Protein AF-A0A0F8XWV4-F1 (afdb_monomer_lite)

Radius of gyration: 20.91 Å; chains: 1; bounding box: 34×65×67 Å

InterPro domains:
  IPR011322 Nitrogen regulatory PII-like, alpha/beta [SSF54913] (159-186)

Foldseek 3Di:
DDQDKAWDWFQAWEAEPDPDIWTFFKFWADPQQATFWTWTWDDDPDTQIFIAGCVQWPDDHPHYTYGDHHPCCTSVVVHPGPPDDIQIAGQPQAEPAPQKGFTTFIAGPPRSGTQWTWIAG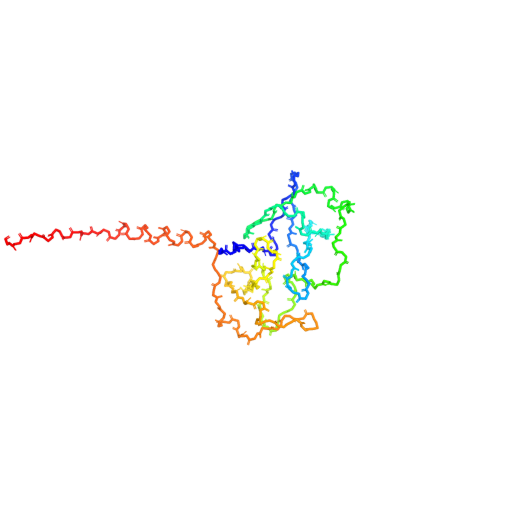DDPRPFIFIDGPVQWDQDPSYTYGNDHRVPGDTDDGPVRVVVVVVVVVVVVVVVDPPPPPPPDDD

Sequence (186 aa):
MESVRSVLRLGCPARFRDRWEGRVAALEVDDQWLVLNLVLSRGIFRPLAVKLPFSTVSEWDDDAVSLDCTSDEAFGRRIPPVAVPARPLSARTPLSAGDTKLAGVMMERASRRASHLVLSRGLFASDQRIVPVTDIALEGGVIKLAAQTHALPVYRRNSSLLQAVRDALDELGASGLTVTEVKGCG

Organism: NCBI:txid412755

Structure (mmCIF, N/CA/C/O backbone):
data_AF-A0A0F8XWV4-F1
#
_entry.id   AF-A0A0F8XWV4-F1
#
loop_
_atom_site.group_PDB
_atom_site.id
_atom_site.type_symbol
_atom_site.label_atom_id
_atom_site.label_alt_id
_atom_site.label_comp_id
_atom_site.label_asym_id
_atom_site.label_entity_id
_atom_site.label_seq_id
_atom_site.pdbx_PDB_ins_code
_atom_site.Cartn_x
_atom_site.Cartn_y
_atom_site.Cartn_z
_atom_site.occupancy
_atom_site.B_iso_or_equiv
_atom_site.auth_seq_id
_atom_site.auth_comp_id
_atom_site.auth_asym_id
_atom_site.auth_atom_id
_atom_site.pdbx_PDB_model_num
ATOM 1 N N . MET A 1 1 ? 11.593 8.850 20.448 1.00 44.22 1 MET A N 1
ATOM 2 C CA . MET A 1 1 ? 11.618 9.429 19.091 1.00 44.22 1 MET A CA 1
ATOM 3 C C . MET A 1 1 ? 10.375 8.911 18.388 1.00 44.22 1 MET A C 1
ATOM 5 O O . MET A 1 1 ? 10.307 7.713 18.139 1.00 44.22 1 MET A O 1
ATOM 9 N N . GLU A 1 2 ? 9.338 9.734 18.228 1.00 51.56 2 GLU A N 1
ATOM 10 C CA . GLU A 1 2 ? 8.108 9.288 17.561 1.00 51.56 2 GLU A CA 1
ATOM 11 C C . GLU A 1 2 ? 8.421 8.982 16.096 1.00 51.56 2 GLU A C 1
ATOM 13 O O . GLU A 1 2 ? 8.970 9.816 15.376 1.00 51.56 2 GLU A O 1
ATOM 18 N N . SER A 1 3 ? 8.129 7.757 15.663 1.00 65.88 3 SER A N 1
ATOM 19 C CA . SER A 1 3 ? 8.299 7.392 14.261 1.00 65.88 3 SER A CA 1
ATOM 20 C C . SER A 1 3 ? 7.219 8.090 13.451 1.00 65.88 3 SER A C 1
ATOM 22 O O . SER A 1 3 ? 6.033 7.818 13.632 1.00 65.88 3 SER A O 1
ATOM 24 N N . VAL A 1 4 ? 7.629 8.984 12.551 1.00 85.56 4 VAL A N 1
ATOM 25 C CA . VAL A 1 4 ? 6.713 9.656 11.627 1.00 85.56 4 VAL A CA 1
ATOM 26 C C . VAL A 1 4 ? 6.019 8.591 10.780 1.00 85.56 4 VAL A C 1
ATOM 28 O O . VAL A 1 4 ? 6.671 7.787 10.105 1.00 85.56 4 VAL A O 1
ATOM 31 N N . ARG A 1 5 ? 4.687 8.567 10.838 1.00 88.31 5 ARG A N 1
ATOM 32 C CA . ARG A 1 5 ? 3.841 7.660 10.059 1.00 88.31 5 ARG A CA 1
ATOM 33 C C . ARG A 1 5 ? 3.180 8.421 8.927 1.00 88.31 5 ARG A C 1
ATOM 35 O O . ARG A 1 5 ? 2.820 9.588 9.067 1.00 88.31 5 ARG A O 1
ATOM 42 N N . SER A 1 6 ? 3.006 7.762 7.793 1.00 92.00 6 SER A N 1
ATOM 43 C CA . SER A 1 6 ? 2.266 8.328 6.666 1.00 92.00 6 SER A CA 1
ATOM 44 C C . SER A 1 6 ? 1.496 7.242 5.948 1.00 92.00 6 SER A C 1
ATOM 46 O O . SER A 1 6 ? 1.951 6.096 5.867 1.00 92.00 6 SER A O 1
ATOM 48 N N . VAL A 1 7 ? 0.312 7.594 5.461 1.00 93.56 7 VAL A N 1
ATOM 49 C CA . VAL A 1 7 ? -0.506 6.661 4.701 1.00 93.56 7 VAL A CA 1
ATOM 50 C C . VAL A 1 7 ? -0.032 6.651 3.261 1.00 93.56 7 VAL A C 1
ATOM 52 O O . VAL A 1 7 ? 0.282 7.686 2.694 1.00 93.56 7 VAL A O 1
ATOM 55 N N . LEU A 1 8 ? 0.030 5.458 2.685 1.00 94.62 8 LEU A N 1
ATOM 56 C CA . LEU A 1 8 ? 0.168 5.248 1.257 1.00 94.62 8 LEU A CA 1
ATOM 57 C C . LEU A 1 8 ? -1.133 4.640 0.747 1.00 94.62 8 LEU A C 1
ATOM 59 O O . LEU A 1 8 ? -1.508 3.521 1.122 1.00 94.62 8 LEU A O 1
ATOM 63 N N . ARG A 1 9 ? -1.845 5.393 -0.088 1.00 93.56 9 ARG A N 1
ATOM 64 C CA . ARG A 1 9 ? -3.147 4.977 -0.604 1.00 93.56 9 ARG A CA 1
ATOM 65 C C . ARG A 1 9 ? -3.026 4.119 -1.850 1.00 93.56 9 ARG A C 1
ATOM 67 O O . ARG A 1 9 ? -2.241 4.376 -2.756 1.00 93.56 9 ARG A O 1
ATOM 74 N N . LEU A 1 10 ? -3.910 3.140 -1.942 1.00 94.00 10 LEU A N 1
ATOM 75 C CA . LEU A 1 10 ? -4.164 2.439 -3.187 1.00 94.00 10 LEU A CA 1
ATOM 76 C C . LEU A 1 10 ? -4.968 3.363 -4.109 1.00 94.00 10 LEU A C 1
ATOM 78 O O . LEU A 1 10 ? -5.929 4.016 -3.702 1.00 94.00 10 LEU A O 1
ATOM 82 N N . GLY A 1 11 ? -4.549 3.426 -5.365 1.00 91.56 11 GLY A N 1
ATOM 83 C CA . GLY A 1 11 ? -5.103 4.281 -6.405 1.00 91.56 11 GLY A CA 1
ATOM 84 C C . GLY A 1 11 ? -4.545 5.704 -6.437 1.00 91.56 11 GLY A C 1
ATOM 85 O O . GLY A 1 11 ? -4.910 6.433 -7.368 1.00 91.56 11 GLY A O 1
ATOM 86 N N . CYS A 1 12 ? -3.683 6.111 -5.491 1.00 91.19 12 CYS A N 1
ATOM 87 C CA . CYS A 1 12 ? -3.076 7.441 -5.549 1.00 91.19 12 CYS A CA 1
ATOM 88 C C . CYS A 1 12 ? -2.134 7.566 -6.762 1.00 91.19 12 CYS A C 1
ATOM 90 O O . CYS A 1 12 ? -1.558 6.561 -7.205 1.00 91.19 12 CYS A O 1
ATOM 92 N N . PRO A 1 13 ? -2.022 8.771 -7.345 1.00 94.00 13 PRO A N 1
ATOM 93 C CA . PRO A 1 13 ? -1.030 9.080 -8.362 1.00 94.00 13 PRO A CA 1
ATOM 94 C C . PRO A 1 13 ? 0.391 8.728 -7.920 1.00 94.00 13 PRO A C 1
ATOM 96 O O . PRO A 1 13 ? 0.798 9.008 -6.794 1.00 94.00 13 PRO A O 1
ATOM 99 N N . ALA A 1 14 ? 1.144 8.139 -8.841 1.00 94.62 14 ALA A N 1
ATOM 100 C CA . ALA A 1 14 ? 2.569 7.897 -8.708 1.00 94.62 14 ALA A CA 1
ATOM 101 C C . ALA A 1 14 ? 3.320 8.784 -9.699 1.00 94.62 14 ALA A C 1
ATOM 103 O O . ALA A 1 14 ? 3.118 8.647 -10.907 1.00 94.62 14 ALA A O 1
ATOM 104 N N . ARG A 1 15 ? 4.163 9.679 -9.190 1.00 94.56 15 ARG A N 1
ATOM 105 C CA . ARG A 1 15 ? 4.978 10.610 -9.971 1.00 94.56 15 ARG A CA 1
ATOM 106 C C . ARG A 1 15 ? 6.370 10.034 -10.154 1.00 94.56 15 ARG A C 1
ATOM 108 O O . ARG A 1 15 ? 7.048 9.720 -9.178 1.00 94.56 15 ARG A O 1
ATOM 115 N N . PHE A 1 16 ? 6.776 9.880 -11.404 1.00 94.56 16 PHE A N 1
ATOM 116 C CA . PHE A 1 16 ? 8.150 9.531 -11.741 1.00 94.56 16 PHE A CA 1
ATOM 117 C C . PHE A 1 16 ? 9.027 10.789 -11.716 1.00 94.56 16 PHE A C 1
ATOM 119 O O . PHE A 1 16 ? 8.525 11.908 -11.629 1.00 94.56 16 PHE A O 1
ATOM 126 N N . ARG A 1 17 ? 10.349 10.615 -11.812 1.00 94.19 17 ARG A N 1
ATOM 127 C CA . ARG A 1 17 ? 11.292 11.742 -11.948 1.00 94.19 17 ARG A CA 1
ATOM 128 C C . ARG A 1 17 ? 11.049 12.552 -13.228 1.00 94.19 17 ARG A C 1
ATOM 130 O O . ARG A 1 17 ? 11.407 13.723 -13.318 1.00 94.19 17 ARG A O 1
ATOM 137 N N . ASP A 1 18 ? 10.492 11.900 -14.243 1.00 90.81 18 ASP A N 1
ATOM 138 C CA . ASP A 1 18 ? 10.052 12.545 -15.471 1.00 90.81 18 ASP A CA 1
ATOM 139 C C . ASP A 1 18 ? 8.595 13.036 -15.355 1.00 90.81 18 ASP A C 1
ATOM 141 O O . ASP A 1 18 ? 7.962 12.992 -14.309 1.00 90.81 18 ASP A O 1
ATOM 145 N N . ARG A 1 19 ? 8.039 13.532 -16.459 1.00 78.12 19 ARG A N 1
ATOM 146 C CA . ARG A 1 19 ? 6.689 14.116 -16.506 1.00 78.12 19 ARG A CA 1
ATOM 147 C C . ARG A 1 19 ? 5.526 13.114 -16.414 1.00 78.12 19 ARG A C 1
ATOM 149 O O . ARG A 1 19 ? 4.381 13.534 -16.574 1.00 78.12 19 ARG A O 1
ATOM 156 N N . TRP A 1 20 ? 5.780 11.810 -16.299 1.00 71.12 20 TRP A N 1
ATOM 157 C CA . TRP A 1 20 ? 4.727 10.795 -16.405 1.00 71.12 20 TRP A CA 1
ATOM 158 C C . TRP A 1 20 ? 4.131 10.435 -15.044 1.00 71.12 20 TRP A C 1
ATOM 160 O O . TRP A 1 20 ? 4.826 10.388 -14.032 1.00 71.12 20 TRP A O 1
ATOM 170 N N . GLU A 1 21 ? 2.832 10.119 -15.041 1.00 81.19 21 GLU A N 1
ATOM 171 C CA . GLU A 1 21 ? 2.094 9.717 -13.842 1.00 81.19 21 GLU A CA 1
ATOM 172 C C . GLU A 1 21 ? 1.436 8.337 -14.027 1.00 81.19 21 GLU A C 1
ATOM 174 O O . GLU A 1 21 ? 0.761 8.062 -15.025 1.00 81.19 21 GLU A O 1
ATOM 179 N N . GLY A 1 22 ? 1.654 7.446 -13.058 1.00 90.81 22 GLY A N 1
ATOM 180 C CA . GLY A 1 22 ? 0.951 6.169 -12.904 1.00 90.81 22 GLY A CA 1
ATOM 181 C C . GLY A 1 22 ? 0.008 6.196 -11.700 1.00 90.81 22 GLY A C 1
ATOM 182 O O . GLY A 1 22 ? -0.265 7.250 -11.130 1.00 90.81 22 GLY A O 1
ATOM 183 N N . ARG A 1 23 ? -0.488 5.030 -11.279 1.00 93.81 23 ARG A N 1
ATOM 184 C CA . ARG A 1 23 ? -1.236 4.875 -10.021 1.00 93.81 23 ARG A CA 1
ATOM 185 C C . ARG A 1 23 ? -0.769 3.666 -9.233 1.00 93.81 23 ARG A C 1
ATOM 187 O O . ARG A 1 23 ? -0.516 2.613 -9.823 1.00 93.81 23 ARG A O 1
ATOM 194 N N . VAL A 1 24 ? -0.749 3.793 -7.911 1.00 95.25 24 VAL A N 1
ATOM 195 C CA . VAL A 1 24 ? -0.500 2.671 -6.997 1.00 95.25 24 VAL A CA 1
ATOM 196 C C . VAL A 1 24 ? -1.636 1.657 -7.118 1.00 95.25 24 VAL A C 1
ATOM 198 O O . VAL A 1 24 ? -2.776 1.948 -6.779 1.00 95.25 24 VAL A O 1
ATOM 201 N N . ALA A 1 25 ? -1.354 0.462 -7.618 1.00 95.06 25 ALA A N 1
ATOM 202 C CA . ALA A 1 25 ? -2.349 -0.596 -7.791 1.00 95.06 25 ALA A CA 1
ATOM 203 C C . ALA A 1 25 ? -2.350 -1.589 -6.623 1.00 95.06 25 ALA A C 1
ATOM 205 O O . ALA A 1 25 ? -3.411 -2.058 -6.202 1.00 95.06 25 ALA A O 1
ATOM 206 N N . ALA A 1 26 ? -1.161 -1.915 -6.117 1.00 96.12 26 ALA A N 1
ATOM 207 C CA . ALA A 1 26 ? -0.970 -2.832 -5.005 1.00 96.12 26 ALA A CA 1
ATOM 208 C C . ALA A 1 26 ? 0.363 -2.569 -4.293 1.00 96.12 26 ALA A C 1
ATOM 210 O O . ALA A 1 26 ? 1.238 -1.869 -4.805 1.00 96.12 26 ALA A O 1
ATOM 211 N N . LEU A 1 27 ? 0.511 -3.174 -3.125 1.00 96.69 27 LEU A N 1
ATOM 212 C CA . LEU A 1 27 ? 1.735 -3.241 -2.337 1.00 96.69 27 LEU A CA 1
ATOM 213 C C . LEU A 1 27 ? 2.072 -4.703 -2.094 1.00 96.69 27 LEU A C 1
ATOM 215 O O . LEU A 1 27 ? 1.171 -5.533 -2.024 1.00 96.69 27 LEU A O 1
ATOM 219 N N . GLU A 1 28 ? 3.346 -5.020 -1.927 1.00 96.12 28 GLU A N 1
ATOM 220 C CA . GLU A 1 28 ? 3.749 -6.342 -1.462 1.00 96.12 28 GLU A CA 1
ATOM 221 C C . GLU A 1 28 ? 4.446 -6.242 -0.121 1.00 96.12 28 GLU A C 1
ATOM 223 O O . GLU A 1 28 ? 5.402 -5.475 0.031 1.00 96.12 28 GLU A O 1
ATOM 228 N N . VAL A 1 29 ? 3.957 -7.032 0.831 1.00 95.31 29 VAL A N 1
ATOM 229 C CA . VAL A 1 29 ? 4.480 -7.080 2.195 1.00 95.31 29 VAL A CA 1
ATOM 230 C C . VAL A 1 29 ? 5.032 -8.457 2.529 1.00 95.31 29 VAL A C 1
ATOM 232 O O . VAL A 1 29 ? 4.527 -9.465 2.029 1.00 95.31 29 VAL A O 1
ATOM 235 N N . ASP A 1 30 ? 6.041 -8.506 3.391 1.00 93.88 30 ASP A N 1
ATOM 236 C CA . ASP A 1 30 ? 6.507 -9.759 3.988 1.00 93.88 30 ASP A CA 1
ATOM 237 C C . ASP A 1 30 ? 5.652 -10.177 5.199 1.00 93.88 30 ASP A C 1
ATOM 239 O O . ASP A 1 30 ? 4.615 -9.573 5.512 1.00 93.88 30 ASP A O 1
ATOM 243 N N . ASP A 1 31 ? 6.085 -11.232 5.889 1.00 91.00 31 ASP A N 1
ATOM 244 C CA . ASP A 1 31 ? 5.437 -11.744 7.099 1.00 91.00 31 ASP A CA 1
ATOM 245 C C . ASP A 1 31 ? 5.518 -10.794 8.297 1.00 91.00 31 ASP A C 1
ATOM 247 O O . ASP A 1 31 ? 4.655 -10.837 9.174 1.00 91.00 31 ASP A O 1
ATOM 251 N N . GLN A 1 32 ? 6.489 -9.883 8.301 1.00 92.25 32 GLN A N 1
ATOM 252 C CA . GLN A 1 32 ? 6.667 -8.861 9.329 1.00 92.25 32 GLN A CA 1
ATOM 253 C C . GLN A 1 32 ? 6.077 -7.497 8.933 1.00 92.25 32 GLN A C 1
ATOM 255 O O . GLN A 1 32 ? 6.431 -6.476 9.537 1.00 92.25 32 GLN A O 1
ATOM 260 N N . TRP A 1 33 ? 5.206 -7.464 7.920 1.00 94.25 33 TRP A N 1
ATOM 261 C CA . TRP A 1 33 ? 4.568 -6.249 7.410 1.00 94.25 33 TRP A CA 1
ATOM 262 C C . TRP A 1 33 ? 5.546 -5.190 6.874 1.00 94.25 33 TRP A C 1
ATOM 264 O O . TRP A 1 33 ? 5.192 -4.013 6.766 1.00 94.25 33 TRP A O 1
ATOM 274 N N . LEU A 1 34 ? 6.767 -5.579 6.505 1.00 95.81 34 LEU A N 1
ATOM 275 C CA . LEU A 1 34 ? 7.681 -4.716 5.764 1.00 95.81 34 LEU A CA 1
ATOM 276 C C . LEU A 1 34 ? 7.175 -4.578 4.328 1.00 95.81 34 LEU A C 1
ATOM 278 O O . LEU A 1 34 ? 6.959 -5.580 3.646 1.00 95.81 34 LEU A O 1
ATOM 282 N N . VAL A 1 35 ? 7.006 -3.344 3.853 1.00 96.50 35 VAL A N 1
ATOM 283 C CA . VAL A 1 35 ? 6.647 -3.087 2.455 1.00 96.50 35 VAL A CA 1
ATOM 284 C C . VAL A 1 35 ? 7.895 -3.225 1.587 1.00 96.50 35 VAL A C 1
ATOM 286 O O . VAL A 1 35 ? 8.849 -2.454 1.698 1.00 96.50 35 VAL A O 1
ATOM 289 N N . LEU A 1 36 ? 7.877 -4.224 0.710 1.00 96.56 36 LEU A N 1
ATOM 290 C CA . LEU A 1 36 ? 9.015 -4.614 -0.119 1.00 96.56 36 LEU A CA 1
ATOM 291 C C . LEU A 1 36 ? 8.926 -4.022 -1.518 1.00 96.56 36 LEU A C 1
ATOM 293 O O . LEU A 1 36 ? 9.904 -3.477 -2.027 1.00 96.56 36 LEU A O 1
ATOM 297 N N . ASN A 1 37 ? 7.748 -4.132 -2.134 1.00 97.44 37 ASN A N 1
ATOM 298 C CA . ASN A 1 37 ? 7.507 -3.696 -3.501 1.00 97.44 37 ASN A CA 1
ATOM 299 C C . ASN A 1 37 ? 6.232 -2.854 -3.599 1.00 97.44 37 ASN A C 1
ATOM 301 O O . ASN A 1 37 ? 5.254 -3.064 -2.878 1.00 97.44 37 ASN A O 1
ATOM 305 N N . LEU A 1 38 ? 6.242 -1.943 -4.565 1.00 96.31 38 LEU A N 1
ATOM 306 C CA . LEU A 1 38 ? 5.100 -1.173 -5.030 1.00 96.31 38 LEU A CA 1
ATOM 307 C C . LEU A 1 38 ? 4.693 -1.699 -6.409 1.00 96.31 38 LEU A C 1
ATOM 309 O O . LEU A 1 38 ? 5.536 -1.858 -7.294 1.00 96.31 38 LEU A O 1
ATOM 313 N N . VAL A 1 39 ? 3.405 -1.951 -6.620 1.00 95.88 39 V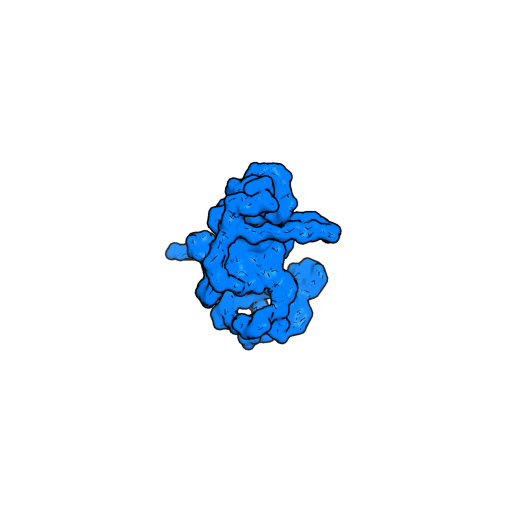AL A N 1
ATOM 314 C CA . VAL A 1 39 ? 2.868 -2.261 -7.948 1.00 95.88 39 VAL A CA 1
ATOM 315 C C . VAL A 1 39 ? 2.194 -1.016 -8.488 1.00 95.88 39 VAL A C 1
ATOM 317 O O . VAL A 1 39 ? 1.217 -0.527 -7.922 1.00 95.88 39 VAL A O 1
ATOM 320 N N . LEU A 1 40 ? 2.703 -0.522 -9.607 1.00 95.19 40 LEU A N 1
ATOM 321 C CA . LEU A 1 40 ? 2.175 0.633 -10.311 1.00 95.19 40 LEU A CA 1
ATOM 322 C C . LEU A 1 40 ? 1.430 0.180 -11.554 1.00 95.19 40 LEU A C 1
ATOM 324 O O . LEU A 1 40 ? 1.843 -0.760 -12.227 1.00 95.19 40 LEU A O 1
ATOM 328 N N . SER A 1 41 ? 0.351 0.875 -11.879 1.00 92.94 41 SER A N 1
ATOM 329 C CA . SER A 1 41 ? -0.413 0.664 -13.105 1.00 92.94 41 SER A CA 1
ATOM 330 C C . SER A 1 41 ? -0.496 1.949 -13.919 1.00 92.94 41 SER A C 1
ATOM 332 O O . SER A 1 41 ? -0.556 3.046 -13.358 1.00 92.94 41 SER A O 1
ATOM 334 N N . ARG A 1 42 ? -0.515 1.812 -15.247 1.00 88.50 42 ARG A N 1
ATOM 335 C CA . ARG A 1 42 ? -0.819 2.906 -16.179 1.00 88.50 42 ARG A CA 1
ATOM 336 C C . ARG A 1 42 ? -1.837 2.474 -17.228 1.00 88.50 42 ARG A C 1
ATOM 338 O O . ARG A 1 42 ? -1.796 1.335 -17.686 1.00 88.50 42 ARG A O 1
ATOM 345 N N . GLY A 1 43 ? -2.667 3.417 -17.670 1.00 78.44 43 GLY A N 1
ATOM 346 C CA . GLY A 1 43 ? -3.655 3.219 -18.734 1.00 78.44 43 GLY A CA 1
ATOM 347 C C . GLY A 1 43 ? -5.008 2.698 -18.238 1.00 78.44 43 GLY A C 1
ATOM 348 O O . GLY A 1 43 ? -5.082 1.911 -17.300 1.00 78.44 43 GLY A O 1
ATOM 349 N N . ILE A 1 44 ? -6.085 3.154 -18.887 1.00 70.25 44 ILE A N 1
ATOM 350 C CA . ILE A 1 44 ? -7.477 2.857 -18.498 1.00 70.25 44 ILE A CA 1
ATOM 351 C C . ILE A 1 44 ? -7.982 1.561 -19.159 1.00 70.25 44 ILE A C 1
ATOM 353 O O . ILE A 1 44 ? -8.604 0.736 -18.500 1.00 70.25 44 ILE A O 1
ATOM 357 N N . PHE A 1 45 ? -7.683 1.350 -20.447 1.00 63.38 45 PHE A N 1
ATOM 358 C CA . PHE A 1 45 ? -8.250 0.246 -21.244 1.00 63.38 45 PHE A CA 1
ATOM 359 C C . PHE A 1 45 ? -7.364 -1.005 -21.333 1.00 63.38 45 PHE A C 1
ATOM 361 O O . PHE A 1 45 ? -7.856 -2.100 -21.591 1.00 63.38 45 PHE A O 1
ATOM 368 N N . ARG A 1 46 ? -6.052 -0.859 -21.118 1.00 64.31 46 ARG A N 1
ATOM 369 C CA . ARG A 1 46 ? -5.085 -1.962 -21.013 1.00 64.31 46 ARG A CA 1
ATOM 370 C C . ARG A 1 46 ? -4.076 -1.602 -19.930 1.00 64.31 46 ARG A C 1
ATOM 372 O O . ARG A 1 46 ? -3.025 -1.050 -20.261 1.00 64.31 46 ARG A O 1
ATOM 379 N N . PRO A 1 47 ? -4.421 -1.813 -18.649 1.00 78.00 47 PRO A N 1
ATOM 380 C CA . PRO A 1 47 ? -3.552 -1.418 -17.560 1.00 78.00 47 PRO A CA 1
ATOM 381 C C . PRO A 1 47 ? -2.243 -2.200 -17.655 1.00 78.00 47 PRO A C 1
ATOM 383 O O . PRO A 1 47 ? -2.212 -3.412 -17.445 1.00 78.00 47 PRO A O 1
ATOM 386 N N . LEU A 1 48 ? -1.158 -1.508 -18.000 1.00 88.31 48 LEU A N 1
ATOM 387 C CA . LEU A 1 48 ? 0.178 -2.073 -17.894 1.00 88.31 48 LEU A CA 1
ATOM 388 C C . LEU A 1 48 ? 0.610 -1.911 -16.443 1.00 88.31 48 LEU A C 1
ATOM 390 O O . LEU A 1 48 ? 0.683 -0.786 -15.947 1.00 88.31 48 LEU A O 1
ATOM 394 N N . ALA A 1 49 ? 0.877 -3.031 -15.780 1.00 92.44 49 ALA A N 1
ATOM 395 C CA . ALA A 1 49 ? 1.385 -3.045 -14.421 1.00 92.44 49 ALA A CA 1
ATOM 396 C C . ALA A 1 49 ? 2.896 -3.299 -14.405 1.00 92.44 49 ALA A C 1
ATOM 398 O O . ALA A 1 49 ? 3.409 -4.123 -15.168 1.00 92.44 49 ALA A O 1
ATOM 399 N N . VAL A 1 50 ? 3.597 -2.608 -13.512 1.00 94.44 50 VAL A N 1
ATOM 400 C CA . VAL A 1 50 ? 5.011 -2.828 -13.208 1.00 94.44 50 VAL A CA 1
ATOM 401 C C . VAL A 1 50 ? 5.177 -2.942 -11.698 1.00 94.44 50 VAL A C 1
ATOM 403 O O . VAL A 1 50 ? 4.535 -2.224 -10.935 1.00 94.44 50 VAL A O 1
ATOM 406 N N . LYS A 1 51 ? 6.026 -3.872 -11.271 1.00 95.81 51 LYS A N 1
ATOM 407 C CA . LYS A 1 51 ? 6.446 -4.016 -9.882 1.00 95.81 51 LYS A CA 1
ATOM 408 C C . LYS A 1 51 ? 7.810 -3.354 -9.715 1.00 95.81 51 LYS A C 1
ATOM 410 O O . LYS A 1 51 ? 8.722 -3.674 -10.471 1.00 95.81 51 LYS A O 1
ATOM 415 N N . LEU A 1 52 ? 7.931 -2.474 -8.730 1.00 96.56 52 LEU A N 1
ATOM 416 C CA . LEU A 1 52 ? 9.168 -1.783 -8.375 1.00 96.56 52 LEU A CA 1
ATOM 417 C C . LEU A 1 52 ? 9.507 -2.044 -6.907 1.00 96.56 52 LEU A C 1
ATOM 419 O O . LEU A 1 52 ? 8.588 -2.167 -6.093 1.00 96.56 52 LEU A O 1
ATOM 423 N N . PRO A 1 53 ? 10.795 -2.109 -6.543 1.00 97.12 53 PRO A N 1
ATOM 424 C CA . PRO A 1 53 ? 11.181 -2.183 -5.146 1.00 97.12 53 PRO A CA 1
ATOM 425 C C . PRO A 1 53 ? 10.804 -0.874 -4.447 1.00 97.12 53 PRO A C 1
ATOM 427 O O . PRO A 1 53 ? 10.998 0.208 -4.994 1.00 97.12 53 PRO A O 1
ATOM 430 N N . PHE A 1 54 ? 10.292 -0.947 -3.217 1.00 96.25 54 PHE A N 1
ATOM 431 C CA . PHE A 1 54 ? 9.858 0.246 -2.480 1.00 96.25 54 PHE A CA 1
ATOM 432 C C . PHE A 1 54 ? 11.009 1.241 -2.256 1.00 96.25 54 PHE A C 1
ATOM 434 O O . PHE A 1 54 ? 10.777 2.426 -2.067 1.00 96.25 54 PHE A O 1
ATOM 441 N N . SER A 1 55 ? 12.266 0.794 -2.327 1.00 95.00 55 SER A N 1
ATOM 442 C CA . SER A 1 55 ? 13.441 1.673 -2.290 1.00 95.00 55 SER A CA 1
ATOM 443 C C . SER A 1 55 ? 13.502 2.707 -3.419 1.00 95.00 55 SER A C 1
ATOM 445 O O . SER A 1 55 ? 14.319 3.611 -3.326 1.00 95.00 55 SER A O 1
ATOM 447 N N . THR A 1 56 ? 12.688 2.597 -4.477 1.00 95.81 56 THR A N 1
ATOM 448 C CA . THR A 1 56 ? 12.570 3.659 -5.491 1.00 95.81 56 THR A CA 1
ATOM 449 C C . THR A 1 56 ? 11.667 4.808 -5.054 1.00 95.81 56 THR A C 1
ATOM 451 O O . THR A 1 56 ? 11.566 5.782 -5.790 1.00 95.81 56 THR A O 1
ATOM 454 N N . VAL A 1 57 ? 10.936 4.677 -3.944 1.00 96.00 57 VAL A N 1
ATOM 455 C CA . VAL A 1 57 ? 10.061 5.728 -3.414 1.00 96.00 57 VAL A CA 1
ATOM 456 C C . VAL A 1 57 ? 10.907 6.731 -2.640 1.00 96.00 57 VAL A C 1
ATOM 458 O O . VAL A 1 57 ? 11.523 6.365 -1.639 1.00 96.00 57 VAL A O 1
ATOM 461 N N . SER A 1 58 ? 10.894 7.989 -3.074 1.00 93.94 58 SER A N 1
ATOM 462 C CA . SER A 1 58 ? 11.555 9.089 -2.367 1.00 93.94 58 SER A CA 1
ATOM 463 C C . SER A 1 58 ? 10.655 9.715 -1.316 1.00 93.94 58 SER A C 1
ATOM 465 O O . SER A 1 58 ? 11.087 10.009 -0.203 1.00 93.94 58 SER A O 1
ATOM 467 N N . GLU A 1 59 ? 9.378 9.879 -1.647 1.00 93.44 59 GLU A N 1
ATOM 468 C CA . GLU A 1 59 ? 8.405 10.522 -0.777 1.00 93.44 59 GLU A CA 1
ATOM 469 C C . GLU A 1 59 ? 7.005 9.963 -1.025 1.00 93.44 59 GLU A C 1
ATOM 471 O O . GLU A 1 59 ? 6.686 9.508 -2.123 1.00 93.44 59 GLU A O 1
ATOM 476 N N . TRP A 1 60 ? 6.155 9.977 -0.002 1.00 94.12 60 TRP A N 1
ATOM 477 C CA . TRP A 1 60 ? 4.751 9.608 -0.145 1.00 94.12 60 TRP A CA 1
ATOM 478 C C . TRP A 1 60 ? 3.890 10.300 0.896 1.00 94.12 60 TRP A C 1
ATOM 480 O O . TRP A 1 60 ? 4.357 10.627 1.988 1.00 94.12 60 TRP A O 1
ATOM 490 N N . ASP A 1 61 ? 2.618 10.457 0.579 1.00 90.38 61 ASP A N 1
ATOM 491 C CA . ASP A 1 61 ? 1.579 10.895 1.495 1.00 90.38 61 ASP A CA 1
ATOM 492 C C . ASP A 1 61 ? 0.218 10.310 1.076 1.00 90.38 61 ASP A C 1
ATOM 494 O O . ASP A 1 61 ? 0.124 9.389 0.253 1.00 90.38 61 ASP A O 1
ATOM 498 N N . ASP A 1 62 ? -0.849 10.827 1.687 1.00 87.19 62 ASP A N 1
ATOM 499 C CA . ASP A 1 62 ? -2.219 10.406 1.414 1.00 87.19 62 ASP A CA 1
ATOM 500 C C . ASP A 1 62 ? -2.614 10.627 -0.055 1.00 87.19 62 ASP A C 1
ATOM 502 O O . ASP A 1 62 ? -3.487 9.921 -0.563 1.00 87.19 62 ASP A O 1
ATOM 506 N N . ASP A 1 63 ? -2.016 11.597 -0.739 1.00 89.19 63 ASP A N 1
ATOM 507 C CA . ASP A 1 63 ? -2.478 12.091 -2.028 1.00 89.19 63 ASP A CA 1
ATOM 508 C C . ASP A 1 63 ? -1.584 11.644 -3.187 1.00 89.19 63 ASP A C 1
ATOM 510 O O . ASP A 1 63 ? -2.107 11.462 -4.287 1.00 89.19 63 ASP A O 1
ATOM 514 N N . ALA A 1 64 ? -0.287 11.403 -2.977 1.00 92.38 64 ALA A N 1
ATOM 515 C CA . ALA A 1 64 ? 0.621 10.936 -4.024 1.00 92.38 64 ALA A CA 1
ATOM 516 C C . ALA A 1 64 ? 1.826 10.137 -3.495 1.00 92.38 64 ALA A C 1
ATOM 518 O O . ALA A 1 64 ? 2.176 10.159 -2.316 1.00 92.38 64 ALA A O 1
ATOM 519 N N . VAL A 1 65 ? 2.492 9.436 -4.414 1.00 95.00 65 VAL A N 1
ATOM 520 C CA . VAL A 1 65 ? 3.822 8.851 -4.201 1.00 95.00 65 VAL A CA 1
ATOM 521 C C . VAL A 1 65 ? 4.794 9.373 -5.253 1.00 95.00 65 VAL A C 1
ATOM 523 O O . VAL A 1 65 ? 4.471 9.401 -6.439 1.00 95.00 65 VAL A O 1
ATOM 526 N N . SER A 1 66 ? 5.985 9.767 -4.822 1.00 95.44 66 SER A N 1
ATOM 527 C CA . SER A 1 66 ? 7.082 10.221 -5.674 1.00 95.44 66 SER A CA 1
ATOM 528 C C . SER A 1 66 ? 8.142 9.132 -5.781 1.00 95.44 66 SER A C 1
ATOM 530 O O . SER A 1 66 ? 8.476 8.460 -4.801 1.00 95.44 66 SER A O 1
ATOM 532 N N . LEU A 1 67 ? 8.658 8.940 -6.989 1.00 96.25 67 LEU A N 1
ATOM 533 C CA . LEU A 1 67 ? 9.635 7.911 -7.309 1.00 96.25 67 LEU A CA 1
ATOM 534 C C . LEU A 1 67 ? 10.910 8.554 -7.833 1.00 96.25 67 LEU A C 1
ATOM 536 O O . LEU A 1 67 ? 10.871 9.418 -8.708 1.00 96.25 67 LEU A O 1
ATOM 540 N N . ASP A 1 68 ? 12.046 8.044 -7.377 1.00 95.38 68 ASP A N 1
ATOM 541 C CA . ASP A 1 68 ? 13.345 8.466 -7.880 1.00 95.38 68 ASP A CA 1
ATOM 542 C C . ASP A 1 68 ? 13.613 7.951 -9.289 1.00 95.38 68 ASP A C 1
ATOM 544 O O . ASP A 1 68 ? 14.490 8.479 -9.947 1.00 95.38 68 ASP A O 1
ATOM 548 N N . CYS A 1 69 ? 12.902 6.952 -9.803 1.00 94.12 69 CYS A N 1
ATOM 549 C CA . CYS A 1 69 ? 13.138 6.439 -11.156 1.00 94.12 69 CYS A CA 1
ATOM 550 C C . CYS A 1 69 ? 12.338 7.179 -12.238 1.00 94.12 69 CYS A C 1
ATOM 552 O O . CYS A 1 69 ? 11.337 7.849 -11.967 1.00 94.12 69 CYS A O 1
ATOM 554 N N . THR A 1 70 ? 12.772 7.035 -13.489 1.00 94.75 70 THR A N 1
ATOM 555 C CA . THR A 1 70 ? 12.003 7.456 -14.669 1.00 94.75 70 THR A CA 1
ATOM 556 C C . THR A 1 70 ? 10.956 6.409 -15.050 1.00 94.75 70 THR A C 1
ATOM 558 O O . THR A 1 70 ? 11.061 5.222 -14.720 1.00 94.75 70 THR A O 1
ATOM 561 N N . SER A 1 71 ? 9.939 6.836 -15.796 1.00 92.81 71 SER A N 1
ATOM 562 C CA . SER A 1 71 ? 8.893 5.935 -16.279 1.00 92.81 71 SER A CA 1
ATOM 563 C C . SER A 1 71 ? 9.423 4.899 -17.283 1.00 92.81 71 SER A C 1
ATOM 565 O O . SER A 1 71 ? 8.941 3.765 -17.296 1.00 92.81 71 SER A O 1
ATOM 567 N N . ASP A 1 72 ? 10.436 5.246 -18.084 1.00 91.88 72 ASP A N 1
ATOM 568 C CA . ASP A 1 72 ? 11.103 4.324 -19.015 1.00 91.88 72 ASP A CA 1
ATOM 569 C C . ASP A 1 72 ? 11.877 3.226 -18.272 1.00 91.88 72 ASP A C 1
ATOM 571 O O . ASP A 1 72 ? 11.740 2.046 -18.593 1.00 91.88 72 ASP A O 1
ATOM 575 N N . GLU A 1 73 ? 12.623 3.575 -17.221 1.00 94.38 73 GLU A N 1
ATOM 576 C CA . GLU A 1 73 ? 13.308 2.583 -16.381 1.00 94.38 73 GLU A CA 1
ATOM 577 C C . GLU A 1 73 ? 12.319 1.617 -15.722 1.00 94.38 73 GLU A C 1
ATOM 579 O O . GLU A 1 73 ? 12.544 0.402 -15.711 1.00 94.38 73 GLU A O 1
ATOM 584 N N . ALA A 1 74 ? 11.202 2.148 -15.220 1.00 93.50 74 ALA A N 1
ATOM 585 C CA . ALA A 1 74 ? 10.166 1.353 -14.583 1.00 93.50 74 ALA A CA 1
ATOM 586 C C . ALA A 1 74 ? 9.446 0.435 -15.582 1.00 93.50 74 ALA A C 1
ATOM 588 O O . ALA A 1 74 ? 9.520 -0.790 -15.482 1.00 93.50 74 ALA A O 1
ATOM 589 N N . PHE A 1 75 ? 8.759 0.997 -16.579 1.00 91.12 75 PHE A N 1
ATOM 590 C CA . PHE A 1 75 ? 7.935 0.216 -17.509 1.00 91.12 75 PHE A CA 1
ATOM 591 C C . PHE A 1 75 ? 8.756 -0.558 -18.548 1.00 91.12 75 PHE A C 1
ATOM 593 O O . PHE A 1 75 ? 8.268 -1.563 -19.069 1.00 91.12 75 PHE A O 1
ATOM 600 N N . GLY A 1 76 ? 10.004 -0.153 -18.790 1.00 91.62 76 GLY A N 1
ATOM 601 C CA . GLY A 1 76 ? 11.013 -0.935 -19.505 1.00 91.62 76 GLY A CA 1
ATOM 602 C C . GLY A 1 76 ? 11.614 -2.073 -18.673 1.00 91.62 76 GLY A C 1
ATOM 603 O O . GLY A 1 76 ? 12.450 -2.810 -19.189 1.00 91.62 76 GLY A O 1
ATOM 604 N N . ARG A 1 77 ? 11.184 -2.243 -17.410 1.00 91.69 77 ARG A N 1
ATOM 605 C CA . ARG A 1 77 ? 11.607 -3.312 -16.486 1.00 91.69 77 ARG A CA 1
ATOM 606 C C . ARG A 1 77 ? 13.121 -3.345 -16.247 1.00 91.69 77 ARG A C 1
ATOM 608 O O . ARG A 1 77 ? 13.696 -4.415 -16.066 1.00 91.69 77 ARG A O 1
ATOM 615 N N . ARG A 1 78 ? 13.764 -2.175 -16.237 1.00 94.62 78 ARG A N 1
ATOM 616 C CA . ARG A 1 78 ? 15.209 -2.039 -15.975 1.00 94.62 78 ARG A CA 1
ATOM 617 C C . ARG A 1 78 ? 15.538 -2.102 -14.486 1.00 94.62 78 ARG A C 1
ATOM 619 O O . ARG A 1 78 ? 16.671 -2.391 -14.124 1.00 94.62 78 ARG A O 1
ATOM 626 N N . ILE A 1 79 ? 14.546 -1.845 -13.635 1.00 94.88 79 ILE A N 1
ATOM 627 C CA . ILE A 1 79 ? 14.667 -1.927 -12.181 1.00 94.88 79 ILE A CA 1
ATOM 628 C C . ILE A 1 79 ? 14.009 -3.233 -11.722 1.00 94.88 79 ILE A C 1
ATOM 630 O O . ILE A 1 79 ? 12.786 -3.365 -11.836 1.00 94.88 79 ILE A O 1
ATOM 634 N N . PRO A 1 80 ? 14.783 -4.211 -11.224 1.00 93.94 80 PRO A N 1
ATOM 635 C CA . PRO A 1 80 ? 14.224 -5.468 -10.758 1.00 93.94 80 PRO A CA 1
ATOM 636 C C . PRO A 1 80 ? 13.490 -5.277 -9.419 1.00 93.94 80 PRO A C 1
ATOM 638 O O . PRO A 1 80 ? 13.957 -4.525 -8.560 1.00 93.94 80 PRO A O 1
ATOM 641 N N . PRO A 1 81 ? 12.356 -5.964 -9.202 1.00 95.25 81 PRO A N 1
ATOM 642 C CA . PRO A 1 81 ? 11.688 -5.974 -7.907 1.00 95.25 81 PRO A CA 1
ATOM 643 C C . PRO A 1 81 ? 12.448 -6.827 -6.884 1.00 95.25 81 PRO A C 1
ATOM 645 O O . PRO A 1 81 ? 13.247 -7.694 -7.245 1.00 95.25 81 PRO A O 1
ATOM 648 N N . VAL A 1 82 ? 12.140 -6.641 -5.599 1.00 94.56 82 VAL A N 1
ATOM 649 C CA . VAL A 1 82 ? 12.645 -7.514 -4.533 1.00 94.56 82 VAL A CA 1
ATOM 650 C C . VAL A 1 82 ? 12.023 -8.903 -4.695 1.00 94.56 82 VAL A C 1
ATOM 652 O O . VAL A 1 82 ? 10.804 -9.063 -4.592 1.00 94.56 82 VAL A O 1
ATOM 655 N N . ALA A 1 83 ? 12.867 -9.900 -4.962 1.00 89.44 83 ALA A N 1
ATOM 656 C CA . ALA A 1 83 ? 12.476 -11.288 -5.180 1.00 89.44 83 ALA A CA 1
ATOM 657 C C . ALA A 1 83 ? 12.447 -12.062 -3.854 1.00 89.44 83 ALA A C 1
ATOM 659 O O . ALA A 1 83 ? 13.370 -12.802 -3.527 1.00 89.44 83 ALA A O 1
ATOM 660 N N . VAL A 1 84 ? 11.383 -11.873 -3.080 1.00 85.56 84 VAL A N 1
ATOM 661 C CA . VAL A 1 84 ? 11.116 -12.635 -1.852 1.00 85.56 84 VAL A CA 1
ATOM 662 C C . VAL A 1 84 ? 9.650 -13.071 -1.824 1.00 85.56 84 VAL A C 1
ATOM 664 O O . VAL A 1 84 ? 8.829 -12.460 -2.518 1.00 85.56 84 VAL A O 1
ATOM 667 N N . PRO A 1 85 ? 9.294 -14.116 -1.053 1.00 84.94 85 PRO A N 1
ATOM 668 C CA . PRO A 1 85 ? 7.900 -14.466 -0.821 1.00 84.94 85 PRO A CA 1
ATOM 669 C C . PRO A 1 85 ? 7.172 -13.260 -0.234 1.00 84.94 85 PRO A C 1
ATOM 671 O O . PRO A 1 85 ? 7.479 -12.808 0.866 1.00 84.94 85 PRO A O 1
ATOM 674 N N . ALA A 1 86 ? 6.248 -12.703 -1.005 1.00 88.56 86 ALA A N 1
ATOM 675 C CA . ALA A 1 86 ? 5.558 -11.485 -0.637 1.00 88.56 86 ALA A CA 1
ATOM 676 C C . ALA A 1 86 ? 4.059 -11.647 -0.854 1.00 88.56 86 ALA A C 1
ATOM 678 O O . ALA A 1 86 ? 3.598 -12.401 -1.716 1.00 88.56 86 ALA A O 1
ATOM 679 N N . ARG A 1 87 ? 3.296 -10.934 -0.036 1.00 93.06 87 ARG A N 1
ATOM 680 C CA . ARG A 1 87 ? 1.843 -11.030 0.021 1.00 93.06 87 ARG A CA 1
ATOM 681 C C . ARG A 1 87 ? 1.261 -9.770 -0.617 1.00 93.06 87 ARG A C 1
ATOM 683 O O . ARG A 1 87 ? 1.503 -8.675 -0.101 1.00 93.06 87 ARG A O 1
ATOM 690 N N . PRO A 1 88 ? 0.550 -9.884 -1.753 1.00 93.25 88 PRO A N 1
ATOM 691 C CA . PRO A 1 88 ? 0.028 -8.722 -2.453 1.00 93.25 88 PRO A CA 1
ATOM 692 C C . PRO A 1 88 ? -1.210 -8.158 -1.747 1.00 93.25 88 PRO A C 1
ATOM 694 O O . PRO A 1 88 ? -2.187 -8.859 -1.479 1.00 93.25 88 PRO A O 1
ATOM 697 N N . LEU A 1 89 ? -1.187 -6.853 -1.506 1.00 94.88 89 LEU A N 1
ATOM 698 C CA . LEU A 1 89 ? -2.261 -6.065 -0.922 1.00 94.88 89 LEU A CA 1
ATOM 699 C C . LEU A 1 89 ? -2.762 -5.064 -1.961 1.00 94.88 89 LEU A C 1
ATOM 701 O O . LEU A 1 89 ? -2.041 -4.157 -2.367 1.00 94.88 89 LEU A O 1
ATOM 705 N N . SER A 1 90 ? -4.002 -5.226 -2.403 1.00 94.69 90 SER A N 1
ATOM 706 C CA . SER A 1 90 ? -4.644 -4.380 -3.410 1.00 94.69 90 SER A CA 1
ATOM 707 C C . SER A 1 90 ? -6.055 -4.009 -2.970 1.00 94.69 90 SER A C 1
ATOM 709 O O . SER A 1 90 ? -6.611 -4.611 -2.054 1.00 94.69 90 SER A O 1
ATOM 711 N N . ALA A 1 91 ? -6.695 -3.081 -3.684 1.00 92.06 91 ALA A N 1
ATOM 712 C CA . ALA A 1 91 ? -8.077 -2.694 -3.391 1.00 92.06 91 ALA A CA 1
ATOM 713 C C . ALA A 1 91 ? -9.082 -3.841 -3.621 1.00 92.06 91 ALA A C 1
ATOM 715 O O . ALA A 1 91 ? -10.250 -3.735 -3.248 1.00 92.06 91 ALA A O 1
ATOM 716 N N . ARG A 1 92 ? -8.628 -4.924 -4.266 1.00 91.44 92 ARG A N 1
ATOM 717 C CA . ARG A 1 92 ? -9.385 -6.152 -4.524 1.00 91.44 92 ARG A CA 1
ATOM 718 C C . ARG A 1 92 ? -9.028 -7.285 -3.565 1.00 91.44 92 ARG A C 1
ATOM 720 O O . ARG A 1 92 ? -9.622 -8.350 -3.688 1.00 91.44 92 ARG A O 1
ATOM 727 N N . THR A 1 93 ? -8.068 -7.093 -2.658 1.00 93.19 93 THR A N 1
ATOM 728 C CA . THR A 1 93 ? -7.745 -8.106 -1.650 1.00 93.19 93 THR A CA 1
ATOM 729 C C . THR A 1 93 ? -8.992 -8.343 -0.793 1.00 93.19 93 THR A C 1
ATOM 731 O O . THR A 1 93 ? -9.498 -7.379 -0.213 1.00 93.19 93 THR A O 1
ATOM 734 N N . PRO A 1 94 ? -9.523 -9.579 -0.742 1.00 92.56 94 PRO A N 1
ATOM 735 C CA . PRO A 1 94 ? -10.739 -9.865 0.006 1.00 92.56 94 PRO A CA 1
ATOM 736 C C . PRO A 1 94 ? -10.568 -9.576 1.498 1.00 92.56 94 PRO A C 1
ATOM 738 O O . PRO A 1 94 ? -9.524 -9.877 2.080 1.00 92.56 94 PRO A O 1
ATOM 741 N N . LEU A 1 95 ? -11.614 -9.036 2.122 1.00 92.62 95 LEU A N 1
ATOM 742 C CA . LEU A 1 95 ? -11.701 -8.839 3.568 1.00 92.62 95 LEU A CA 1
ATOM 743 C C . LEU A 1 95 ? -12.835 -9.692 4.140 1.00 92.62 95 LEU A C 1
ATOM 745 O O . LEU A 1 95 ? -13.856 -9.886 3.483 1.00 92.62 95 LEU A O 1
ATOM 749 N N . SER A 1 96 ? -12.685 -10.167 5.379 1.00 91.25 96 SER A N 1
ATOM 750 C CA . SER A 1 96 ? -13.734 -10.920 6.086 1.00 91.25 96 SER A CA 1
ATOM 751 C C . SER A 1 96 ? -14.976 -10.081 6.406 1.00 91.25 96 SER A C 1
ATOM 753 O O . SER A 1 96 ? -16.017 -10.631 6.753 1.00 91.25 96 SER A O 1
ATOM 755 N N . ALA A 1 97 ? -14.875 -8.75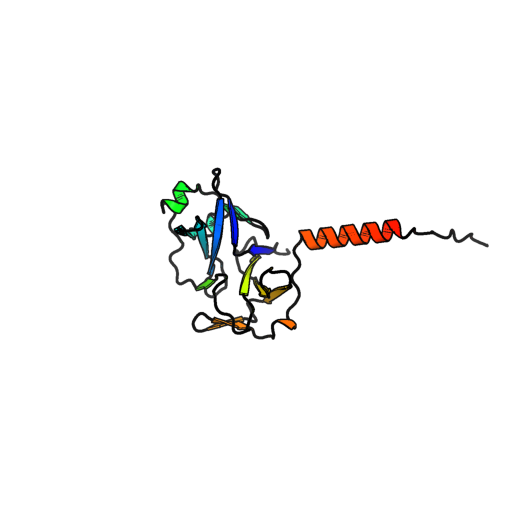5 6.306 1.00 84.62 97 ALA A N 1
ATOM 756 C CA . ALA A 1 97 ? -15.989 -7.838 6.470 1.00 84.62 97 ALA A CA 1
ATOM 757 C C . ALA A 1 97 ? -16.606 -7.477 5.113 1.00 84.62 97 ALA A C 1
ATOM 759 O O . ALA A 1 97 ? -15.941 -6.893 4.254 1.00 84.62 97 ALA A O 1
ATOM 760 N N . GLY A 1 98 ? -17.898 -7.782 4.953 1.00 76.56 98 GLY A N 1
ATOM 761 C CA . GLY A 1 98 ? -18.679 -7.401 3.776 1.00 76.56 98 GLY A CA 1
ATOM 762 C C . GLY A 1 98 ? -18.642 -5.890 3.514 1.00 76.56 98 GLY A C 1
ATOM 763 O O . GLY A 1 98 ? -18.534 -5.083 4.440 1.00 76.56 98 GLY A O 1
ATOM 764 N N . ASP A 1 99 ? -18.689 -5.511 2.235 1.00 82.94 99 ASP A N 1
ATOM 765 C CA . ASP A 1 99 ? -18.732 -4.126 1.728 1.00 82.94 99 ASP A CA 1
ATOM 766 C C . ASP A 1 99 ? -17.529 -3.224 2.048 1.00 82.94 99 ASP A C 1
ATOM 768 O O . ASP A 1 99 ? -17.543 -2.025 1.746 1.00 82.94 99 ASP A O 1
ATOM 772 N N . THR A 1 100 ? -16.474 -3.786 2.635 1.00 89.25 100 THR A N 1
ATOM 773 C CA . THR A 1 100 ? -15.253 -3.060 2.983 1.00 89.25 100 THR A CA 1
ATOM 774 C C . THR A 1 100 ? -14.156 -3.372 1.975 1.00 89.25 100 THR A C 1
ATOM 776 O O . THR A 1 100 ? -14.007 -4.510 1.532 1.00 89.25 100 THR A O 1
ATOM 779 N N . LYS A 1 101 ? -13.378 -2.356 1.599 1.00 92.56 101 LYS A N 1
ATOM 780 C CA . LYS A 1 101 ? -12.230 -2.494 0.697 1.00 92.56 101 LYS A CA 1
ATOM 781 C C . LYS A 1 101 ? -10.968 -1.976 1.359 1.00 92.56 101 LYS A C 1
ATOM 783 O O . LYS A 1 101 ? -11.008 -1.061 2.182 1.00 92.56 101 LYS A O 1
ATOM 788 N N . LEU A 1 102 ? -9.833 -2.533 0.952 1.00 94.31 102 LEU A N 1
ATOM 789 C CA . LEU A 1 102 ? -8.540 -1.980 1.314 1.00 94.31 102 LEU A CA 1
ATOM 790 C C . LEU A 1 102 ? -8.320 -0.675 0.537 1.00 94.31 102 LEU A C 1
ATOM 792 O O . LEU A 1 102 ? -8.360 -0.658 -0.693 1.00 94.31 102 LEU A O 1
ATOM 796 N N . ALA A 1 103 ? -8.089 0.417 1.257 1.00 94.19 103 ALA A N 1
ATOM 797 C CA . ALA A 1 103 ? -7.859 1.744 0.691 1.00 94.19 103 ALA A CA 1
ATOM 798 C C . ALA A 1 103 ? -6.383 2.159 0.726 1.00 94.19 103 ALA A C 1
ATOM 800 O O . ALA A 1 103 ? -5.984 3.046 -0.027 1.00 94.19 103 ALA A O 1
ATOM 801 N N .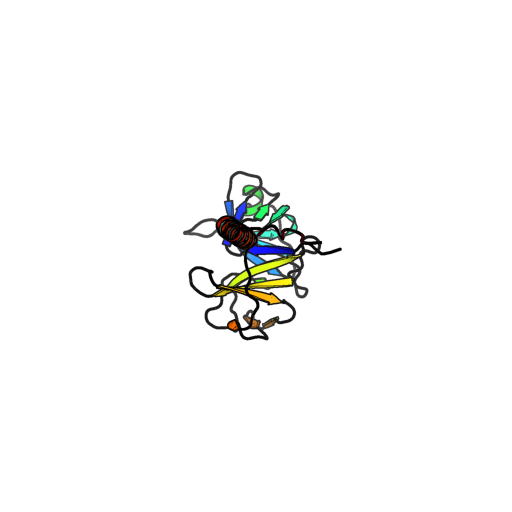 GLY A 1 104 ? -5.569 1.544 1.584 1.00 95.00 104 GLY A N 1
ATOM 802 C CA . GLY A 1 104 ? -4.158 1.880 1.742 1.00 95.00 104 GLY A CA 1
ATOM 803 C C . GLY A 1 104 ? -3.540 1.243 2.977 1.00 95.00 104 GLY A C 1
ATOM 804 O O . GLY A 1 104 ? -4.176 0.444 3.667 1.00 95.00 104 GLY A O 1
ATOM 805 N N . VAL A 1 105 ? -2.303 1.631 3.267 1.00 96.06 105 VAL A N 1
ATOM 806 C CA . VAL A 1 105 ? -1.574 1.220 4.473 1.00 96.06 105 VAL A CA 1
ATOM 807 C C . VAL A 1 105 ? -0.995 2.443 5.167 1.00 96.06 105 VAL A C 1
ATOM 809 O O . VAL A 1 105 ? -0.529 3.366 4.506 1.00 96.06 105 VAL A O 1
ATOM 812 N N . MET A 1 106 ? -1.003 2.454 6.496 1.00 95.75 106 MET A N 1
ATOM 813 C CA . MET A 1 106 ? -0.249 3.421 7.287 1.00 95.75 106 MET A CA 1
ATOM 814 C C . MET A 1 106 ? 1.109 2.829 7.624 1.00 95.75 106 MET A C 1
ATOM 816 O O . MET A 1 106 ? 1.194 1.793 8.288 1.00 95.75 106 MET A O 1
ATOM 820 N N . MET A 1 107 ? 2.168 3.504 7.200 1.00 95.00 107 MET A N 1
ATOM 821 C CA . MET A 1 107 ? 3.523 2.983 7.275 1.00 95.00 107 MET A CA 1
ATOM 822 C C . MET A 1 107 ? 4.443 3.926 8.042 1.00 95.00 107 MET A C 1
ATOM 824 O O . MET A 1 107 ? 4.340 5.149 7.931 1.00 95.00 107 MET A O 1
ATOM 828 N N . GLU A 1 108 ? 5.356 3.351 8.813 1.00 93.69 108 GLU A N 1
ATOM 829 C CA . GLU A 1 108 ? 6.453 4.088 9.434 1.00 93.69 108 GLU A CA 1
ATOM 830 C C . GLU A 1 108 ? 7.494 4.491 8.387 1.00 93.69 108 GLU A C 1
ATOM 832 O O . GLU A 1 108 ? 7.962 3.657 7.610 1.00 93.69 108 GLU A O 1
ATOM 837 N N . ARG A 1 109 ? 7.889 5.769 8.383 1.00 90.69 109 ARG A N 1
ATOM 838 C CA . ARG A 1 109 ? 8.794 6.333 7.370 1.00 90.69 109 ARG A CA 1
ATOM 839 C C . ARG A 1 109 ? 10.167 5.666 7.362 1.00 90.69 109 ARG A C 1
ATOM 841 O O . ARG A 1 109 ? 10.655 5.292 6.304 1.00 90.69 109 ARG A O 1
ATOM 848 N N . ALA A 1 110 ? 10.770 5.503 8.539 1.00 89.62 110 ALA A N 1
ATOM 849 C CA . ALA A 1 110 ? 12.134 4.991 8.665 1.00 89.62 110 ALA A CA 1
ATOM 850 C C . ALA A 1 110 ? 12.228 3.481 8.402 1.00 89.62 110 ALA A C 1
ATOM 852 O O . ALA A 1 110 ? 13.132 3.018 7.713 1.00 89.62 110 ALA A O 1
ATOM 853 N N . SER A 1 111 ? 11.290 2.705 8.951 1.00 92.00 111 SER A N 1
ATOM 854 C CA . SER A 1 111 ? 11.335 1.241 8.898 1.00 92.00 111 SER A CA 1
ATOM 855 C C . SER A 1 111 ? 10.629 0.662 7.670 1.00 92.00 111 SER A C 1
ATOM 857 O O . SER A 1 111 ? 10.898 -0.480 7.305 1.00 92.00 111 SER A O 1
ATOM 859 N N . ARG A 1 112 ? 9.735 1.432 7.029 1.00 93.94 112 ARG A N 1
ATOM 860 C CA . ARG A 1 112 ? 8.811 0.971 5.975 1.00 93.94 112 ARG A CA 1
ATOM 861 C C . ARG A 1 112 ? 7.919 -0.190 6.426 1.00 93.94 112 ARG A C 1
ATOM 863 O O . ARG A 1 112 ? 7.460 -0.997 5.616 1.00 93.94 112 ARG A O 1
ATOM 870 N N . ARG A 1 113 ? 7.677 -0.289 7.734 1.00 95.94 113 ARG A N 1
ATOM 871 C CA . ARG A 1 113 ? 6.768 -1.281 8.308 1.00 95.94 113 ARG A CA 1
ATOM 872 C C . ARG A 1 113 ? 5.356 -0.723 8.334 1.00 95.94 113 ARG A C 1
ATOM 874 O O . ARG A 1 113 ? 5.117 0.378 8.842 1.00 95.94 113 ARG A O 1
ATOM 881 N N . ALA A 1 114 ? 4.425 -1.470 7.752 1.00 96.00 114 ALA A N 1
ATOM 882 C CA . ALA A 1 114 ? 3.012 -1.167 7.855 1.00 96.00 114 ALA A CA 1
ATOM 883 C C . ALA A 1 114 ? 2.569 -1.404 9.303 1.00 96.00 114 ALA A C 1
ATOM 885 O O . ALA A 1 114 ? 2.779 -2.472 9.868 1.00 96.00 114 ALA A O 1
ATOM 886 N N . SER A 1 115 ? 1.975 -0.378 9.901 1.00 95.94 115 SER A N 1
ATOM 887 C CA . SER A 1 115 ? 1.449 -0.413 11.268 1.00 95.94 115 SER A CA 1
ATOM 888 C C . SER A 1 115 ? -0.065 -0.605 11.282 1.00 95.94 115 SER A C 1
ATOM 890 O O . SER A 1 115 ? -0.597 -1.247 12.182 1.00 95.94 115 SER A O 1
ATOM 892 N N . HIS A 1 116 ? -0.760 -0.068 10.274 1.00 96.81 116 HIS A N 1
ATOM 893 C CA . HIS A 1 116 ? -2.210 -0.174 10.139 1.00 96.81 116 HIS A CA 1
ATOM 894 C C . HIS A 1 116 ? -2.607 -0.373 8.678 1.00 96.81 116 HIS A C 1
ATOM 896 O O . HIS A 1 116 ? -1.932 0.118 7.768 1.00 96.81 116 HIS A O 1
ATOM 902 N N . LEU A 1 117 ? -3.748 -1.019 8.456 1.00 96.19 117 LEU A N 1
ATOM 903 C CA . LEU A 1 117 ? -4.458 -0.948 7.182 1.00 96.19 117 LEU A CA 1
ATOM 904 C C . LEU A 1 117 ? -5.486 0.175 7.229 1.00 96.19 117 LEU A C 1
ATOM 906 O O . LEU A 1 117 ? -6.154 0.370 8.245 1.00 96.19 117 LEU A O 1
ATOM 910 N N . VAL A 1 118 ? -5.629 0.886 6.113 1.00 95.25 118 VAL A N 1
ATOM 911 C CA . VAL A 1 118 ? -6.709 1.852 5.907 1.00 95.25 118 VAL A CA 1
ATOM 912 C C . VAL A 1 118 ? -7.793 1.167 5.098 1.00 95.25 118 VAL A C 1
ATOM 914 O O . VAL A 1 118 ? -7.560 0.701 3.982 1.00 95.25 118 VAL A O 1
ATOM 917 N N . LEU A 1 119 ? -8.985 1.113 5.667 1.00 94.56 119 LEU A N 1
ATOM 918 C CA . LEU A 1 119 ? -10.165 0.503 5.084 1.00 94.56 119 LEU A CA 1
ATOM 919 C C . LEU A 1 119 ? -11.114 1.600 4.611 1.00 94.56 119 LEU A C 1
ATOM 921 O O . LEU A 1 119 ? -11.249 2.632 5.269 1.00 94.56 119 LEU A O 1
ATOM 925 N N . SER A 1 120 ? -11.788 1.376 3.490 1.00 91.88 120 SER A N 1
ATOM 926 C CA . SER A 1 120 ? -12.889 2.223 3.039 1.00 91.88 120 SER A CA 1
ATOM 927 C C . SER A 1 120 ? -14.177 1.428 2.930 1.00 91.88 120 SER A C 1
ATOM 929 O O . SER A 1 120 ? -14.187 0.267 2.505 1.00 91.88 120 SER A O 1
ATOM 931 N N . ARG A 1 121 ? -15.281 2.091 3.268 1.00 85.19 121 ARG A N 1
ATOM 932 C CA . ARG A 1 121 ? -16.632 1.600 3.013 1.00 85.19 121 ARG A CA 1
ATOM 933 C C . ARG A 1 121 ? -17.331 2.506 1.998 1.00 85.19 121 ARG A C 1
ATOM 935 O O . ARG A 1 121 ? -17.174 3.727 2.021 1.00 85.19 121 ARG A O 1
ATOM 942 N N . GLY A 1 122 ? -18.108 1.897 1.103 1.00 71.38 122 GLY A N 1
ATOM 943 C CA . GLY A 1 122 ? -18.894 2.609 0.090 1.00 71.38 122 GLY A CA 1
ATOM 944 C C . GLY A 1 122 ? -18.108 3.068 -1.148 1.00 71.38 122 GLY A C 1
ATOM 945 O O . GLY A 1 122 ? -16.884 2.966 -1.226 1.00 71.38 122 GLY A O 1
ATOM 946 N N . LEU A 1 123 ? -18.843 3.562 -2.152 1.00 60.38 123 LEU A N 1
ATOM 947 C CA . LEU A 1 123 ? -18.320 3.920 -3.482 1.00 60.38 123 LEU A CA 1
ATOM 948 C C . LEU A 1 123 ? -17.410 5.161 -3.488 1.00 60.38 123 LEU A C 1
ATOM 950 O O . LEU A 1 123 ? -16.544 5.264 -4.351 1.00 60.38 123 LEU A O 1
ATOM 954 N N . PHE A 1 124 ? -17.567 6.069 -2.518 1.00 60.97 124 PHE A N 1
ATOM 955 C CA . PHE A 1 124 ? -16.872 7.366 -2.490 1.00 60.97 124 PHE A CA 1
ATOM 956 C C . PHE A 1 124 ? -15.794 7.484 -1.405 1.00 60.97 124 PHE A C 1
ATOM 958 O O . PHE A 1 124 ? -15.232 8.558 -1.212 1.00 60.97 124 PHE A O 1
ATOM 965 N N . ALA A 1 125 ? -15.484 6.389 -0.703 1.00 65.75 125 ALA A N 1
ATOM 966 C CA . ALA A 1 125 ? -14.439 6.336 0.321 1.00 65.75 125 ALA A CA 1
ATOM 967 C C . ALA A 1 125 ? -14.550 7.416 1.422 1.00 65.75 125 ALA A C 1
ATOM 969 O O . ALA A 1 125 ? -13.523 7.807 1.983 1.00 65.75 125 ALA A O 1
ATOM 970 N N . SER A 1 126 ? -15.767 7.887 1.716 1.00 69.50 126 SER A N 1
ATOM 971 C CA . SER A 1 126 ? -16.056 8.915 2.723 1.00 69.50 126 SER A CA 1
ATOM 972 C C . SER A 1 126 ? -15.964 8.390 4.157 1.00 69.50 126 SER A C 1
ATOM 974 O O . SER A 1 126 ? -15.571 9.137 5.046 1.00 69.50 126 SER A O 1
ATOM 976 N N . ASP A 1 127 ? -16.261 7.106 4.379 1.00 85.06 127 ASP A N 1
ATOM 977 C CA . ASP A 1 127 ? -16.060 6.433 5.665 1.00 85.06 127 ASP A CA 1
ATOM 978 C C . ASP A 1 127 ? -14.774 5.609 5.606 1.00 85.06 127 ASP A C 1
ATOM 980 O O . ASP A 1 127 ? -14.700 4.577 4.924 1.00 85.06 127 ASP A O 1
ATOM 984 N N . GLN A 1 128 ? -13.738 6.118 6.275 1.00 91.19 128 GLN A N 1
ATOM 985 C CA . GLN A 1 128 ? -12.435 5.472 6.354 1.00 91.19 128 GLN A CA 1
ATOM 986 C C . GLN A 1 128 ? -12.144 5.055 7.778 1.00 91.19 128 GLN A C 1
ATOM 988 O O . GLN A 1 128 ? -12.336 5.822 8.723 1.00 91.19 128 GLN A O 1
ATOM 993 N N . ARG A 1 129 ? -11.646 3.835 7.917 1.00 93.38 129 ARG A N 1
ATOM 994 C CA . ARG A 1 129 ? -11.322 3.229 9.202 1.00 93.38 129 ARG A CA 1
ATOM 995 C C . ARG A 1 129 ? -9.891 2.736 9.176 1.00 93.38 129 ARG A C 1
ATOM 997 O O . ARG A 1 129 ? -9.387 2.370 8.115 1.00 93.38 129 ARG A O 1
ATOM 1004 N N . ILE A 1 130 ? -9.247 2.710 10.331 1.00 94.88 130 ILE A N 1
ATOM 1005 C CA . ILE A 1 130 ? -7.934 2.083 10.487 1.00 94.88 130 ILE A CA 1
ATOM 1006 C C . ILE A 1 130 ? -8.034 0.856 11.374 1.00 94.88 130 ILE A C 1
ATOM 1008 O O . ILE A 1 130 ? -8.815 0.824 12.321 1.00 94.88 130 ILE A O 1
ATOM 1012 N N . VAL A 1 131 ? -7.226 -0.147 11.059 1.00 95.56 131 VAL A N 1
ATOM 1013 C CA . VAL A 1 131 ? -7.077 -1.359 11.864 1.00 95.56 131 VAL A CA 1
ATOM 1014 C C . VAL A 1 131 ? -5.585 -1.661 12.035 1.00 95.56 131 VAL A C 1
ATOM 1016 O O . VAL A 1 131 ? -4.861 -1.648 11.033 1.00 95.56 131 VAL A O 1
ATOM 1019 N N . PRO A 1 132 ? -5.093 -1.882 13.266 1.00 95.75 132 PRO A N 1
ATOM 1020 C CA . PRO A 1 132 ? -3.708 -2.282 13.500 1.00 95.75 132 PRO A CA 1
ATOM 1021 C C . PRO A 1 132 ? -3.390 -3.607 12.809 1.00 95.75 132 PRO A C 1
ATOM 1023 O O . PRO A 1 132 ? -4.210 -4.522 12.811 1.00 95.75 132 PRO A O 1
ATOM 1026 N N . VAL A 1 133 ? -2.185 -3.750 12.256 1.00 95.12 133 VAL A N 1
ATOM 1027 C CA . VAL A 1 133 ? -1.773 -5.014 11.613 1.00 95.12 133 VAL A CA 1
ATOM 1028 C C . VAL A 1 133 ? -1.684 -6.190 12.593 1.00 95.12 133 VAL A C 1
ATOM 1030 O O . VAL A 1 133 ? -1.727 -7.339 12.165 1.00 95.12 133 VAL A O 1
ATOM 1033 N N . THR A 1 134 ? -1.586 -5.914 13.898 1.00 94.62 134 THR A N 1
ATOM 1034 C CA . THR A 1 134 ? -1.634 -6.915 14.977 1.00 94.62 134 THR A CA 1
ATOM 1035 C C . THR A 1 134 ? -3.017 -7.535 15.152 1.00 94.62 134 THR A C 1
ATOM 1037 O O . THR A 1 134 ? -3.121 -8.650 15.650 1.00 94.62 134 THR A O 1
ATOM 1040 N N . ASP A 1 135 ? -4.062 -6.841 14.701 1.00 94.50 135 ASP A N 1
ATOM 1041 C CA . ASP A 1 135 ? -5.463 -7.241 14.864 1.00 94.50 135 ASP A CA 1
ATOM 1042 C C . ASP A 1 135 ? -6.009 -7.877 13.573 1.00 94.50 135 ASP A C 1
ATOM 1044 O O . ASP A 1 135 ? -7.220 -7.913 13.321 1.00 94.50 135 ASP A O 1
ATOM 1048 N N . ILE A 1 136 ? -5.094 -8.338 12.713 1.00 93.44 136 ILE A N 1
ATOM 1049 C CA . ILE A 1 136 ? -5.367 -8.859 11.380 1.00 93.44 136 ILE A CA 1
ATOM 1050 C C . ILE A 1 136 ? -4.665 -10.200 11.200 1.00 93.44 136 ILE A C 1
ATOM 1052 O O . ILE A 1 136 ? -3.467 -10.327 11.441 1.00 93.44 136 ILE A O 1
ATOM 1056 N N . ALA A 1 137 ? -5.394 -11.174 10.662 1.00 92.19 137 ALA A N 1
ATOM 1057 C CA . ALA A 1 137 ? -4.816 -12.407 10.139 1.00 92.19 137 ALA A CA 1
ATOM 1058 C C . ALA A 1 137 ? -4.949 -12.440 8.612 1.00 92.19 137 ALA A C 1
ATOM 1060 O O . ALA A 1 137 ? -5.994 -12.088 8.064 1.00 92.19 137 ALA A O 1
ATOM 1061 N N . LEU A 1 138 ? -3.896 -12.861 7.911 1.00 88.38 138 LEU A N 1
ATOM 1062 C CA . LEU A 1 138 ? -3.924 -13.057 6.462 1.00 88.38 138 LEU A CA 1
ATOM 1063 C C . LEU A 1 138 ? -3.945 -14.557 6.165 1.00 88.38 138 LEU A C 1
ATOM 1065 O O . LEU A 1 138 ? -2.913 -15.221 6.200 1.00 88.38 138 LEU A O 1
ATOM 1069 N N . GLU A 1 139 ? -5.131 -15.087 5.876 1.00 87.25 139 GLU A N 1
ATOM 1070 C CA . GLU A 1 139 ? -5.363 -16.522 5.696 1.00 87.25 139 GLU A CA 1
ATOM 1071 C C . GLU A 1 139 ? -5.963 -16.792 4.318 1.00 87.25 139 GLU A C 1
ATOM 1073 O O . GLU A 1 139 ? -6.987 -16.216 3.952 1.00 87.25 139 GLU A O 1
ATOM 1078 N N . GLY A 1 140 ? -5.320 -17.654 3.525 1.00 84.12 140 GLY A N 1
ATOM 1079 C CA . GLY A 1 140 ? -5.817 -18.017 2.191 1.00 84.12 140 GLY A CA 1
ATOM 1080 C C . GLY A 1 140 ? -5.978 -16.827 1.232 1.00 84.12 140 GLY A C 1
ATOM 1081 O O . GLY A 1 140 ? -6.819 -16.871 0.341 1.00 84.12 140 GLY A O 1
ATOM 1082 N N . GLY A 1 141 ? -5.216 -15.744 1.432 1.00 85.69 141 GLY A N 1
ATOM 1083 C CA . GLY A 1 141 ? -5.332 -14.508 0.648 1.00 85.69 141 GLY A CA 1
ATOM 1084 C C . GLY A 1 141 ? -6.464 -13.569 1.084 1.00 85.69 141 GLY A C 1
ATOM 1085 O O . GLY A 1 141 ? -6.689 -12.555 0.424 1.00 85.69 141 GLY A O 1
ATOM 1086 N N . VAL A 1 142 ? -7.153 -13.875 2.188 1.00 91.75 142 VAL A N 1
ATOM 1087 C CA . VAL A 1 142 ? -8.211 -13.047 2.780 1.00 91.75 142 VAL A CA 1
ATOM 1088 C C . VAL A 1 142 ? -7.693 -12.361 4.044 1.00 91.75 142 VAL A C 1
ATOM 1090 O O . VAL A 1 142 ? -7.099 -13.001 4.913 1.00 91.75 142 VAL A O 1
ATOM 1093 N N . ILE A 1 143 ? -7.951 -11.060 4.164 1.00 94.00 143 ILE A N 1
ATOM 1094 C CA . ILE A 1 143 ? -7.679 -10.269 5.369 1.00 94.00 143 ILE A CA 1
ATOM 1095 C C . ILE A 1 143 ? -8.826 -10.493 6.360 1.00 94.00 143 ILE A C 1
ATOM 1097 O O . ILE A 1 143 ? -9.941 -10.008 6.152 1.00 94.00 143 ILE A O 1
ATOM 1101 N N . LYS A 1 144 ? -8.557 -11.217 7.445 1.00 94.62 144 LYS A N 1
ATOM 1102 C CA . LYS A 1 144 ? -9.483 -11.404 8.564 1.00 94.62 144 LYS A CA 1
ATOM 1103 C C . LYS A 1 144 ? -9.270 -10.319 9.609 1.00 94.62 144 LYS A C 1
ATOM 1105 O O . LYS A 1 144 ? -8.162 -10.153 10.106 1.00 94.62 144 LYS A O 1
ATOM 1110 N N . LEU A 1 145 ? -10.337 -9.598 9.935 1.00 93.38 145 LEU A N 1
ATOM 1111 C CA . LEU A 1 145 ? -10.339 -8.560 10.966 1.00 93.38 145 LEU A CA 1
ATOM 1112 C C . LEU A 1 145 ? -10.765 -9.160 12.311 1.00 93.38 145 LEU A C 1
ATOM 1114 O O . LEU A 1 145 ? -11.765 -9.877 12.359 1.00 93.38 145 LEU A O 1
ATOM 1118 N N . ALA A 1 146 ? -10.052 -8.840 13.393 1.00 90.44 146 ALA A N 1
ATOM 1119 C CA . ALA A 1 146 ? -10.439 -9.263 14.743 1.00 90.44 146 ALA A CA 1
ATOM 1120 C C . ALA A 1 146 ? -11.690 -8.527 15.263 1.00 90.44 146 ALA A C 1
ATOM 1122 O 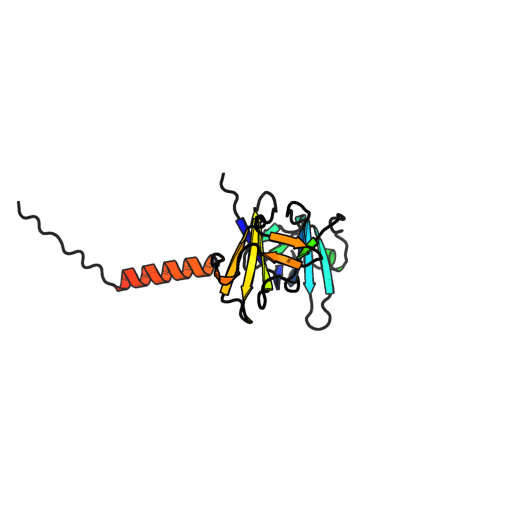O . ALA A 1 146 ? -12.472 -9.086 16.029 1.00 90.44 146 ALA A O 1
ATOM 1123 N N . ALA A 1 147 ? -11.893 -7.279 14.831 1.00 87.50 147 ALA A N 1
ATOM 1124 C CA . ALA A 1 147 ? -13.016 -6.437 15.229 1.00 87.50 147 ALA A CA 1
ATOM 1125 C C . ALA A 1 147 ? -13.996 -6.188 14.074 1.00 87.50 147 ALA A C 1
ATOM 1127 O O . ALA A 1 147 ? -13.638 -6.209 12.893 1.00 87.50 147 ALA A O 1
ATOM 1128 N N . GLN A 1 148 ? -15.249 -5.893 14.426 1.00 85.88 148 GLN A N 1
ATOM 1129 C CA . GLN A 1 148 ? -16.260 -5.467 13.459 1.00 85.88 148 GLN A CA 1
ATOM 1130 C C . GLN A 1 148 ? -15.920 -4.074 12.913 1.00 85.88 148 GLN A C 1
ATOM 1132 O O . GLN A 1 148 ? -15.513 -3.186 13.659 1.00 85.88 148 GLN A O 1
ATOM 1137 N N . THR A 1 149 ? -16.132 -3.846 11.615 1.00 83.75 149 THR A N 1
ATOM 1138 C CA . THR A 1 149 ? -15.656 -2.630 10.928 1.00 83.75 149 THR A CA 1
ATOM 1139 C C . THR A 1 149 ? -16.224 -1.326 11.479 1.00 83.75 149 THR A C 1
ATOM 1141 O O . THR A 1 149 ? -15.529 -0.315 11.479 1.00 83.75 149 THR A O 1
ATOM 1144 N N . HIS A 1 150 ? -17.461 -1.330 11.981 1.00 83.62 150 HIS A N 1
ATOM 1145 C CA . HIS A 1 150 ? -18.099 -0.140 12.551 1.00 83.62 150 HIS A CA 1
ATOM 1146 C C . HIS A 1 150 ? -17.512 0.275 13.912 1.00 83.62 150 HIS A C 1
ATOM 1148 O O . HIS A 1 150 ? -17.639 1.436 14.294 1.00 83.62 150 HIS A O 1
ATOM 1154 N N . ALA A 1 151 ? -16.868 -0.657 14.622 1.00 87.44 151 ALA A N 1
ATOM 1155 C CA . ALA A 1 151 ? -16.204 -0.408 15.900 1.00 87.44 151 ALA A CA 1
ATOM 1156 C C . ALA A 1 151 ? -14.757 0.087 15.726 1.00 87.44 151 ALA A C 1
ATOM 1158 O O . ALA A 1 151 ? -14.115 0.477 16.699 1.00 87.44 151 ALA A O 1
ATOM 1159 N N . LEU A 1 152 ? -14.233 0.079 14.495 1.00 90.81 152 LEU A N 1
ATOM 1160 C CA . LEU A 1 152 ? -12.881 0.545 14.213 1.00 90.81 152 LEU A CA 1
ATOM 1161 C C . LEU A 1 152 ? -12.777 2.077 14.333 1.00 90.81 152 LEU A C 1
ATOM 1163 O O . LEU A 1 152 ? -13.730 2.795 13.996 1.00 90.81 152 LEU A O 1
ATOM 1167 N N . PRO A 1 153 ? -11.608 2.607 14.734 1.00 91.38 153 PRO A N 1
ATOM 1168 C CA . PRO A 1 153 ? -11.361 4.043 14.744 1.00 91.38 153 PRO A CA 1
ATOM 1169 C C . PRO A 1 153 ? -11.544 4.677 13.360 1.00 91.38 153 PRO A C 1
ATOM 1171 O O . PRO A 1 153 ? -11.126 4.116 12.342 1.00 91.38 153 PRO A O 1
ATOM 1174 N N . VAL A 1 154 ? -12.149 5.869 13.328 1.00 91.19 154 VAL A N 1
ATOM 1175 C CA . VAL A 1 154 ? -12.260 6.686 12.111 1.00 91.19 154 VAL A CA 1
ATOM 1176 C C . VAL A 1 154 ? -10.887 7.231 11.751 1.00 91.19 154 VAL A C 1
ATOM 1178 O O . VAL A 1 154 ? -10.223 7.859 12.573 1.00 91.19 154 VAL A O 1
ATOM 1181 N N . TYR A 1 155 ? -10.494 7.049 10.499 1.00 89.25 155 TYR A N 1
ATOM 1182 C CA . TYR A 1 155 ? -9.333 7.710 9.933 1.00 89.25 155 TYR A CA 1
ATOM 1183 C C . TYR A 1 155 ? -9.752 9.003 9.235 1.00 89.25 155 TYR A C 1
ATOM 1185 O O . TYR A 1 155 ? -10.646 9.008 8.386 1.00 89.25 155 TYR A O 1
ATOM 1193 N N . ARG A 1 156 ? -9.086 10.104 9.586 1.00 85.56 156 ARG A N 1
ATOM 1194 C CA . ARG A 1 156 ? -9.237 11.400 8.922 1.00 85.56 156 ARG A CA 1
ATOM 1195 C C . ARG A 1 156 ? -7.910 11.798 8.297 1.00 85.56 156 ARG A C 1
ATOM 1197 O O . ARG A 1 156 ? -6.867 11.659 8.929 1.00 85.56 156 ARG A O 1
ATOM 1204 N N . ARG A 1 157 ? -7.968 12.315 7.071 1.00 80.81 157 ARG A N 1
ATOM 1205 C CA . ARG A 1 157 ? -6.789 12.869 6.399 1.00 80.81 157 ARG A CA 1
ATOM 1206 C C . ARG A 1 157 ? -6.325 14.129 7.113 1.00 80.81 157 ARG A C 1
ATOM 1208 O O . ARG A 1 157 ? -7.150 14.890 7.624 1.00 80.81 157 ARG A O 1
ATOM 1215 N N . ASN A 1 158 ? -5.024 14.392 7.061 1.00 76.19 158 ASN A N 1
ATOM 1216 C CA . ASN A 1 158 ? -4.445 15.592 7.665 1.00 76.19 158 ASN A CA 1
ATOM 1217 C C . ASN A 1 158 ? -5.046 16.876 7.078 1.00 76.19 158 ASN A C 1
ATOM 1219 O O . ASN A 1 158 ? -5.342 17.805 7.821 1.00 76.19 158 ASN A O 1
ATOM 1223 N N . SER A 1 159 ? -5.303 16.914 5.769 1.00 75.25 159 SER A N 1
ATOM 1224 C CA . SER A 1 159 ? -5.961 18.050 5.111 1.00 75.25 159 SER A CA 1
ATOM 1225 C C . SER A 1 159 ? -7.374 18.299 5.648 1.00 75.25 159 SER A C 1
ATOM 1227 O O . SER A 1 159 ? -7.731 19.437 5.936 1.00 75.25 159 SER A O 1
ATOM 1229 N N . SER A 1 160 ? -8.158 17.239 5.863 1.00 79.25 160 SER A N 1
ATOM 1230 C CA . SER A 1 160 ? -9.497 17.337 6.454 1.00 79.25 160 SER A CA 1
ATOM 1231 C C . SER A 1 160 ? -9.462 17.760 7.923 1.00 79.25 160 SER A C 1
ATOM 1233 O O . SER A 1 160 ? -10.343 18.491 8.361 1.00 79.25 160 SER A O 1
ATOM 1235 N N . LEU A 1 161 ? -8.458 17.315 8.686 1.00 80.62 161 LEU A N 1
ATOM 1236 C CA . LEU A 1 161 ? -8.257 17.749 10.071 1.00 80.62 161 LEU A CA 1
ATOM 1237 C C . LEU A 1 161 ? -7.879 19.229 10.137 1.00 80.62 161 LEU A C 1
ATOM 1239 O O . LEU A 1 161 ? -8.475 19.967 10.911 1.00 80.62 161 LEU A O 1
ATOM 1243 N N . LEU A 1 162 ? -6.940 19.671 9.298 1.00 81.69 162 LEU A N 1
ATOM 1244 C CA . LEU A 1 162 ? -6.546 21.076 9.219 1.00 81.69 162 LEU A CA 1
ATOM 1245 C C . LEU A 1 162 ? -7.716 21.968 8.809 1.00 81.69 162 LEU A C 1
ATOM 1247 O O . LEU A 1 162 ? -7.874 23.039 9.384 1.00 81.69 162 LEU A O 1
ATOM 1251 N N . GLN A 1 163 ? -8.543 21.527 7.857 1.00 82.31 163 GLN A N 1
ATOM 1252 C CA . GLN A 1 163 ? -9.739 22.272 7.478 1.00 82.31 163 GLN A CA 1
ATOM 1253 C C . GLN A 1 163 ? -10.738 22.345 8.635 1.00 82.31 163 GLN A C 1
ATOM 1255 O O . GLN A 1 163 ? -11.152 23.437 8.985 1.00 82.31 163 GLN A O 1
ATOM 1260 N N . ALA A 1 164 ? -11.032 21.227 9.305 1.00 82.06 164 ALA A N 1
ATOM 1261 C CA . ALA A 1 164 ? -11.940 21.227 10.453 1.00 82.06 164 ALA A CA 1
ATOM 1262 C C . ALA A 1 164 ? -11.439 22.108 11.614 1.00 82.06 164 ALA A C 1
ATOM 1264 O O . ALA A 1 164 ? -12.237 22.740 12.296 1.00 82.06 164 ALA A O 1
ATOM 1265 N N . VAL A 1 165 ? -10.121 22.164 11.838 1.00 84.69 165 VAL A N 1
ATOM 1266 C CA . VAL A 1 165 ? -9.521 23.070 12.829 1.00 84.69 165 VAL A CA 1
ATOM 1267 C C . VAL A 1 165 ? -9.669 24.529 12.397 1.00 84.69 165 VAL A C 1
ATOM 1269 O O . VAL A 1 165 ? -9.994 25.362 13.235 1.00 84.69 165 VAL A O 1
ATOM 1272 N N . ARG A 1 166 ? -9.455 24.845 11.113 1.00 86.94 166 ARG A N 1
ATOM 1273 C CA . ARG A 1 166 ? -9.674 26.199 10.575 1.00 86.94 166 ARG A CA 1
ATOM 1274 C C . ARG A 1 166 ? -11.132 26.621 10.720 1.00 86.94 166 ARG A C 1
ATOM 1276 O O . ARG A 1 166 ? -11.378 27.664 11.305 1.00 86.94 166 ARG A O 1
ATOM 1283 N N . ASP A 1 167 ? -12.063 25.769 10.300 1.00 87.62 167 ASP A N 1
ATOM 1284 C CA . ASP A 1 167 ? -13.501 26.025 10.397 1.00 87.62 167 ASP A CA 1
ATOM 1285 C C . ASP A 1 167 ? -13.917 26.271 11.859 1.00 87.62 167 ASP A C 1
ATOM 1287 O O . ASP A 1 167 ? -14.612 27.237 12.153 1.00 87.62 167 ASP A O 1
ATOM 1291 N N . ALA A 1 168 ? -13.417 25.463 12.803 1.00 85.38 168 ALA A N 1
ATOM 1292 C CA . ALA A 1 168 ? -13.695 25.648 14.228 1.00 85.38 168 ALA A CA 1
ATOM 1293 C C . ALA A 1 168 ? -13.100 26.952 14.794 1.00 85.38 168 ALA A C 1
ATOM 1295 O O . ALA A 1 168 ? -13.722 27.601 15.634 1.00 85.38 168 ALA A O 1
ATOM 1296 N N . LEU A 1 169 ? -11.900 27.348 14.358 1.00 86.62 169 LEU A N 1
ATOM 1297 C CA . LEU A 1 169 ? -11.298 28.623 14.761 1.00 86.62 169 LEU A CA 1
ATOM 1298 C C . LEU A 1 169 ? -12.069 29.818 14.187 1.00 86.62 169 LEU A C 1
ATOM 1300 O O . LEU A 1 169 ? -12.251 30.809 14.894 1.00 86.62 169 LEU A O 1
ATOM 1304 N N . ASP A 1 170 ? -12.560 29.707 12.955 1.00 85.31 170 ASP A N 1
ATOM 1305 C CA . ASP A 1 170 ? -13.378 30.735 12.313 1.00 85.31 170 ASP A CA 1
ATOM 1306 C C . ASP A 1 170 ? -14.755 30.852 12.990 1.00 85.31 170 ASP A C 1
ATOM 1308 O O . ASP A 1 170 ? -15.213 31.963 13.257 1.00 85.31 170 ASP A O 1
ATOM 1312 N N . GLU A 1 171 ? -15.384 29.733 13.367 1.00 80.62 171 GLU A N 1
ATOM 1313 C CA . GLU A 1 171 ? -16.625 29.716 14.157 1.00 80.62 171 GLU A CA 1
ATOM 1314 C C . GLU A 1 171 ? -16.434 30.343 15.549 1.00 80.62 171 GLU A C 1
ATOM 1316 O O . GLU A 1 171 ? -17.287 31.110 16.009 1.00 80.62 171 GLU A O 1
ATOM 1321 N N . LEU A 1 172 ? -15.299 30.084 16.209 1.00 74.44 172 LEU A N 1
ATOM 1322 C CA . LEU A 1 172 ? -14.949 30.695 17.499 1.00 74.44 172 LEU A CA 1
ATOM 1323 C C . LEU A 1 172 ? -14.635 32.195 17.372 1.00 74.44 172 LEU A C 1
ATOM 1325 O O . LEU A 1 172 ? -14.989 32.969 18.262 1.00 74.44 172 LEU A O 1
ATOM 1329 N N . GLY A 1 173 ? -14.010 32.619 16.270 1.00 65.31 173 GLY A N 1
ATOM 1330 C CA . GLY A 1 173 ? -13.753 34.028 15.960 1.00 65.31 173 GLY A CA 1
ATOM 1331 C C . GLY A 1 173 ? -15.017 34.801 15.569 1.00 65.31 173 GLY A C 1
ATOM 1332 O O . GLY A 1 173 ? -15.170 35.965 15.942 1.00 65.31 173 GLY A O 1
ATOM 1333 N N . ALA A 1 174 ? -15.955 34.149 14.878 1.00 58.22 174 ALA A N 1
ATOM 1334 C CA . ALA A 1 174 ? -17.256 34.708 14.513 1.00 58.22 174 ALA A CA 1
ATOM 1335 C C . ALA A 1 174 ? -18.231 34.775 15.702 1.00 58.22 174 ALA A C 1
ATOM 1337 O O . ALA A 1 174 ? -19.097 35.649 15.739 1.00 58.22 174 ALA A O 1
ATOM 1338 N N . SER A 1 175 ? -18.059 33.910 16.708 1.00 56.88 175 SER A N 1
ATOM 1339 C CA . SER A 1 175 ? -18.881 33.865 17.928 1.00 56.88 175 SER A CA 1
ATOM 1340 C C . SER A 1 175 ? -18.505 34.914 18.983 1.00 56.88 175 SER A C 1
ATOM 1342 O O . SER A 1 175 ? -18.807 34.713 20.155 1.00 56.88 175 SER A O 1
ATOM 1344 N N . GLY A 1 176 ? -17.855 36.016 18.578 1.00 46.31 176 GLY A N 1
ATOM 1345 C CA . GLY A 1 176 ? -17.693 37.249 19.352 1.00 46.31 176 GLY A CA 1
ATOM 1346 C C . GLY A 1 176 ? -17.465 37.032 20.846 1.00 46.31 176 GLY A C 1
ATOM 1347 O O . GLY A 1 176 ? -18.399 37.141 21.637 1.00 46.31 176 GLY A O 1
ATOM 1348 N N . LEU A 1 177 ? -16.219 36.771 21.242 1.00 44.06 177 LEU A N 1
ATOM 1349 C CA . LEU A 1 177 ? -15.813 36.808 22.645 1.00 44.06 177 LEU A CA 1
ATOM 1350 C C . LEU A 1 177 ? -16.048 38.230 23.186 1.00 44.06 177 LEU A C 1
ATOM 1352 O O . LEU A 1 177 ? -15.179 39.098 23.112 1.00 44.06 177 LEU A O 1
ATOM 1356 N N . THR A 1 178 ? -17.231 38.490 23.744 1.00 47.16 178 THR A N 1
ATOM 1357 C CA . THR A 1 178 ? -17.409 39.585 24.692 1.00 47.16 178 THR A CA 1
ATOM 1358 C C . THR A 1 178 ? -16.640 39.184 25.937 1.00 47.16 178 THR A C 1
ATOM 1360 O O . THR A 1 178 ? -17.164 38.517 26.829 1.00 47.16 178 THR A O 1
ATOM 1363 N N . VAL A 1 179 ? -15.363 39.558 25.977 1.00 48.00 179 VAL A N 1
ATOM 1364 C CA . VAL A 1 179 ? -14.629 39.677 27.231 1.00 48.00 179 VAL A CA 1
ATOM 1365 C C . VAL A 1 179 ? -15.363 40.758 28.016 1.00 48.00 179 VAL A C 1
ATOM 1367 O O . VAL A 1 179 ? -15.146 41.949 27.812 1.00 48.00 179 VAL A O 1
ATOM 1370 N N . THR A 1 180 ? -16.309 40.359 28.861 1.00 45.94 180 THR A N 1
ATOM 1371 C CA . THR A 1 180 ? -16.817 41.240 29.907 1.00 45.94 180 THR A CA 1
ATOM 1372 C C . THR A 1 180 ? -15.632 41.571 30.798 1.00 45.94 180 THR A C 1
ATOM 1374 O O . THR A 1 180 ? -15.179 40.719 31.564 1.00 45.94 180 THR A O 1
ATOM 1377 N N . GLU A 1 181 ? -15.108 42.790 30.656 1.00 43.66 181 GLU A N 1
ATOM 1378 C CA . GLU A 1 181 ? -14.253 43.422 31.653 1.00 43.66 181 GLU A CA 1
ATOM 1379 C C . GLU A 1 181 ? -14.896 43.216 33.026 1.00 43.66 181 GLU A C 1
ATOM 1381 O O . GLU A 1 181 ? -15.934 43.799 33.351 1.00 43.66 181 GLU A O 1
ATOM 1386 N N . VAL A 1 182 ? -14.276 42.373 33.847 1.00 48.22 182 VAL A N 1
ATOM 1387 C CA . VAL A 1 182 ? -14.556 42.344 35.275 1.00 48.22 182 VAL A CA 1
ATOM 1388 C C . VAL A 1 182 ? -13.970 43.638 35.828 1.00 48.22 182 VAL A C 1
ATOM 1390 O O . VAL A 1 182 ? -12.777 43.722 36.115 1.00 48.22 182 VAL A O 1
ATOM 1393 N N . LYS A 1 183 ? -14.804 44.679 35.927 1.00 45.41 183 LYS A N 1
ATOM 1394 C CA . LYS A 1 183 ? -14.493 45.860 36.735 1.00 45.41 183 LYS A CA 1
ATOM 1395 C C . LYS A 1 183 ? -14.204 45.380 38.154 1.00 45.41 183 LYS A C 1
ATOM 1397 O O . LYS A 1 183 ? -15.103 44.915 38.850 1.00 45.41 183 LYS A O 1
ATOM 1402 N N . GLY A 1 184 ? -12.941 45.487 38.556 1.00 37.19 184 GLY A N 1
ATOM 1403 C CA . GLY A 1 184 ? -12.534 45.326 39.941 1.00 37.19 184 GLY A CA 1
ATOM 1404 C C . GLY A 1 184 ? -13.271 46.340 40.811 1.00 37.19 184 GLY A C 1
ATOM 1405 O O . GLY A 1 184 ? -13.142 47.547 40.616 1.00 37.19 184 GLY A O 1
ATOM 1406 N N . CYS A 1 185 ? -14.060 45.836 41.754 1.00 41.75 185 CYS A N 1
ATOM 1407 C CA . CYS A 1 185 ? -14.414 46.554 42.968 1.00 41.75 185 CYS A CA 1
ATOM 1408 C C . CYS A 1 185 ? -13.473 46.060 44.067 1.00 41.75 185 CYS A C 1
ATOM 1410 O O . CYS A 1 185 ? -13.435 44.857 44.334 1.00 41.75 185 CYS A O 1
ATOM 1412 N N . GLY A 1 186 ? -12.737 46.984 44.682 1.00 38.81 186 GLY A N 1
ATOM 1413 C CA . GLY A 1 186 ? -11.837 46.733 45.805 1.00 38.81 186 GLY A CA 1
ATOM 1414 C C . G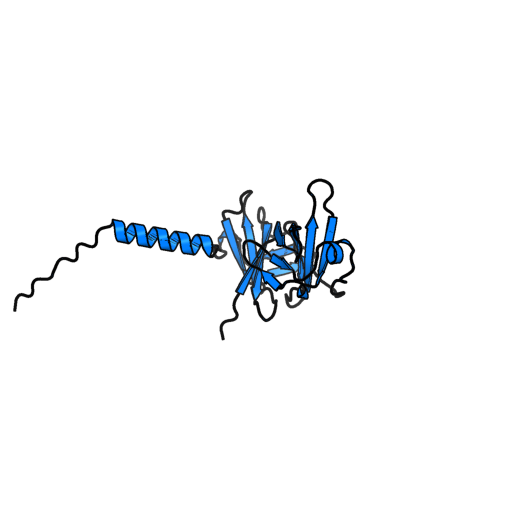LY A 1 186 ? -10.708 47.737 45.836 1.00 38.81 186 GLY A C 1
ATOM 1415 O O . GLY A 1 186 ? -9.641 47.392 45.291 1.00 38.81 186 GLY A O 1
#

pLDDT: mean 86.0, std 14.07, range [37.19, 97.44]

Secondary structure (DSSP, 8-state):
-PPPEEEEETT-EEE-SSS-EEEEEEEEE-TT-BEEEEEEEE-SSS-EEEEEEGGGEEEE-SS-EEESS-HHHHHTT-SPPP-S--EEEETTS-BSSTTEEEEEEEEETTT-BEEEEEEEESTT--EEEEEEGGGEEEETTEEEESS-GGGSPBP--HHHHHHHHHHHHHHHHHT-----------